Protein AF-A0AAJ6YVM7-F1 (afdb_monomer_lite)

Radius of gyration: 22.2 Å; chains: 1; bounding box: 54×42×68 Å

Secondary structure (DSSP, 8-state):
-HHHHHHHHHHHHHHHHHHHHHHHHHHHHHHHHHHHHHHHHSS--HHHHHHHHHHHHHHHHHHHHHHH----TT-TTTTT--S----TTTHHHHHHHHHHHHHHHHHHHHHHHHHHHHHHHHH-TT---HHHHHHHTSHHHHHHHHHHH---HHHHHHHHHHHHHHHHHHHHHHHHHHHHHHHH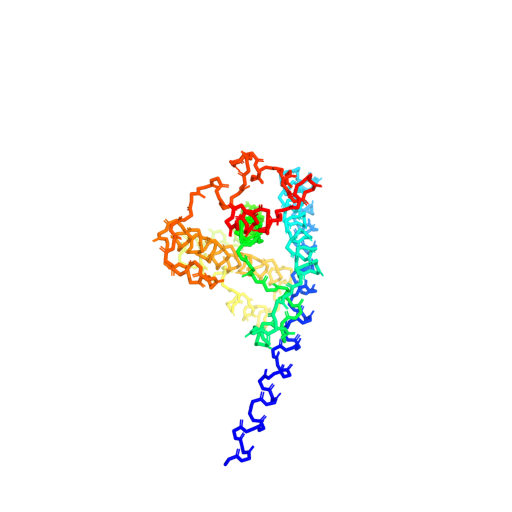TT--B-SSSBTPPPPHHHHH-TTTTHHHHS-HHHHH----GGGGTTS--

Organism: NCBI:txid326594

pLDDT: mean 71.07, std 15.28, range [31.7, 92.5]

Sequence (233 aa):
MLEKRLLKRRMKKIHYIAYVICPTLTVLFSLIIGFVTMYLENTIPPLFVFLSVQFYLNWYLVYNINKKAIIPFTMATCRESEGGCILRQNMGNFILVCFYASFACFYSIFIVGPYLYDYYIQLDTTKLNIYYFALNFFFPITLTKYLVIGDESINVFLVTLFNVSVSIACFTLLYGLWKLYTCLSGRQRYHPDDGKRQDVYEIFGSYGLFNVIFPFNGFLHSRNIDENAHIFT

Structure (mmCIF, N/CA/C/O backbone):
data_AF-A0AAJ6YVM7-F1
#
_entry.id   AF-A0AAJ6YVM7-F1
#
loop_
_atom_site.group_PDB
_atom_site.id
_atom_site.type_symbol
_atom_site.label_atom_id
_atom_site.label_alt_id
_atom_site.label_comp_id
_atom_site.label_asym_id
_atom_site.label_entity_id
_atom_site.label_seq_id
_atom_site.pdbx_PDB_ins_code
_atom_site.Cartn_x
_atom_site.Cartn_y
_atom_site.Cartn_z
_atom_site.occupancy
_atom_site.B_iso_or_equiv
_atom_site.auth_seq_id
_atom_site.auth_comp_id
_atom_site.auth_asym_id
_atom_site.auth_atom_id
_atom_site.pdbx_PDB_model_num
ATOM 1 N N . MET A 1 1 ? 31.686 -25.248 7.694 1.00 61.28 1 MET A N 1
ATOM 2 C CA . MET A 1 1 ? 31.307 -25.086 6.261 1.00 61.28 1 MET A CA 1
ATOM 3 C C . MET A 1 1 ? 29.907 -25.643 5.941 1.00 61.28 1 MET A C 1
ATOM 5 O O . MET A 1 1 ? 29.183 -25.010 5.178 1.00 61.28 1 MET A O 1
ATOM 9 N N . LEU A 1 2 ? 29.496 -26.774 6.536 1.00 67.81 2 LEU A N 1
ATOM 10 C CA . LEU A 1 2 ? 28.166 -27.391 6.367 1.00 67.81 2 LEU A CA 1
ATOM 11 C C . LEU A 1 2 ? 27.006 -26.512 6.888 1.00 67.81 2 LEU A C 1
ATOM 13 O O . LEU A 1 2 ? 25.992 -26.342 6.216 1.00 67.81 2 LEU A O 1
ATOM 17 N N . GLU A 1 3 ? 27.200 -25.872 8.041 1.00 68.44 3 GLU A N 1
ATOM 18 C CA . GLU A 1 3 ? 26.210 -25.011 8.702 1.00 68.44 3 GLU A CA 1
ATOM 19 C C . GLU A 1 3 ? 25.838 -23.771 7.866 1.00 68.44 3 GLU A C 1
ATOM 21 O O . GLU A 1 3 ? 24.662 -23.470 7.673 1.00 68.44 3 GLU A O 1
ATOM 26 N N . LYS A 1 4 ? 26.830 -23.132 7.222 1.00 67.38 4 LYS A N 1
ATOM 27 C CA . LYS A 1 4 ? 26.607 -22.028 6.267 1.00 67.38 4 LYS A CA 1
ATOM 28 C C . LYS A 1 4 ? 25.772 -22.462 5.051 1.00 67.38 4 LYS A C 1
ATOM 30 O O . LYS A 1 4 ? 24.982 -21.673 4.538 1.00 67.38 4 LYS A O 1
ATOM 35 N N . ARG A 1 5 ? 25.907 -23.714 4.586 1.00 68.06 5 ARG A N 1
ATOM 36 C CA . ARG A 1 5 ? 25.103 -24.253 3.467 1.00 68.06 5 ARG A CA 1
ATOM 37 C C . ARG A 1 5 ? 23.665 -24.565 3.896 1.00 68.06 5 ARG A C 1
ATOM 39 O O . ARG A 1 5 ? 22.742 -24.328 3.117 1.00 68.06 5 ARG A O 1
ATOM 46 N N . LEU A 1 6 ? 23.466 -25.043 5.126 1.00 68.25 6 LEU A N 1
ATOM 47 C CA . LEU A 1 6 ? 22.142 -25.286 5.712 1.00 68.25 6 LEU A CA 1
ATOM 48 C C . LEU A 1 6 ? 21.377 -23.983 5.974 1.00 68.25 6 LEU A C 1
ATOM 50 O O . LEU A 1 6 ? 20.217 -23.881 5.577 1.00 68.25 6 LEU A O 1
ATOM 54 N N . LEU A 1 7 ? 22.037 -22.965 6.536 1.00 66.00 7 LEU A N 1
ATOM 55 C CA . LEU A 1 7 ? 21.489 -21.611 6.684 1.00 66.00 7 LEU A CA 1
ATOM 56 C C . LEU A 1 7 ? 21.098 -21.014 5.330 1.00 66.00 7 LEU A C 1
ATOM 58 O O . LEU A 1 7 ? 19.981 -20.528 5.176 1.00 66.00 7 LEU A O 1
ATOM 62 N N . LYS A 1 8 ? 21.959 -21.143 4.311 1.00 66.25 8 LYS A N 1
ATOM 63 C CA . LYS A 1 8 ? 21.658 -20.680 2.948 1.00 66.25 8 LYS A CA 1
ATOM 64 C C . LYS A 1 8 ? 20.437 -21.390 2.348 1.00 66.25 8 LYS A C 1
ATOM 66 O O . LYS A 1 8 ? 19.603 -20.735 1.733 1.00 66.25 8 LYS A O 1
ATOM 71 N N . ARG A 1 9 ? 20.282 -22.706 2.549 1.00 67.12 9 ARG A N 1
ATOM 72 C CA . ARG A 1 9 ? 19.089 -23.456 2.102 1.00 67.12 9 ARG A CA 1
ATOM 73 C C . ARG A 1 9 ? 17.819 -23.071 2.867 1.00 67.12 9 ARG A C 1
ATOM 75 O O . ARG A 1 9 ? 16.771 -22.946 2.240 1.00 67.12 9 ARG A O 1
ATOM 82 N N . ARG A 1 10 ? 17.892 -22.868 4.189 1.00 67.00 10 ARG A N 1
ATOM 83 C CA . ARG A 1 10 ? 16.747 -22.400 4.992 1.00 67.00 10 ARG A CA 1
ATOM 84 C C . ARG A 1 10 ? 16.316 -20.995 4.582 1.00 67.00 10 ARG A C 1
ATOM 86 O O . ARG A 1 10 ? 15.136 -20.789 4.343 1.00 67.00 10 ARG A O 1
ATOM 93 N N . MET A 1 11 ? 17.265 -20.077 4.401 1.00 65.12 11 MET A N 1
ATOM 94 C CA . MET A 1 11 ? 17.002 -18.723 3.903 1.00 65.12 11 MET A CA 1
ATOM 95 C C . MET A 1 11 ? 16.286 -18.755 2.552 1.00 65.12 11 MET A C 1
ATOM 97 O O . MET A 1 11 ? 15.274 -18.083 2.403 1.00 65.12 11 MET A O 1
ATOM 101 N N . LYS A 1 12 ? 16.735 -19.589 1.603 1.00 65.69 12 LYS A N 1
ATOM 102 C CA . LYS A 1 12 ? 16.059 -19.755 0.305 1.00 65.69 12 LYS A CA 1
ATOM 103 C C . LYS A 1 12 ? 14.623 -20.265 0.438 1.00 65.69 12 LYS A C 1
ATOM 105 O O . LYS A 1 12 ? 13.734 -19.725 -0.207 1.00 65.69 12 LYS A O 1
ATOM 110 N N . LYS A 1 13 ? 14.375 -21.256 1.305 1.00 70.94 13 LYS A N 1
ATOM 111 C CA . LYS A 1 13 ? 13.010 -21.739 1.578 1.00 70.94 13 LYS A CA 1
ATOM 112 C C . LYS A 1 13 ? 12.126 -20.658 2.203 1.00 70.94 13 LYS A C 1
ATOM 114 O O . LYS A 1 13 ? 10.985 -20.521 1.791 1.00 70.94 13 LYS A O 1
ATOM 119 N N . ILE A 1 14 ? 12.647 -19.885 3.157 1.00 69.25 14 ILE A N 1
ATOM 120 C CA . ILE A 1 14 ? 11.900 -18.789 3.794 1.00 69.25 14 ILE A CA 1
ATOM 121 C C . ILE A 1 14 ? 11.565 -17.703 2.767 1.00 69.25 14 ILE A C 1
ATOM 123 O O . ILE A 1 14 ? 10.423 -17.263 2.715 1.00 69.25 14 ILE A O 1
ATOM 127 N N . HIS A 1 15 ? 12.522 -17.318 1.916 1.00 61.66 15 HIS A N 1
ATOM 128 C CA . HIS A 1 15 ? 12.282 -16.343 0.848 1.00 61.66 15 HIS A CA 1
ATOM 129 C C . HIS A 1 15 ? 11.228 -16.843 -0.139 1.00 61.66 15 HIS A C 1
ATOM 131 O O . HIS A 1 15 ? 10.331 -16.089 -0.488 1.00 61.66 15 HIS A O 1
ATOM 137 N N . TYR A 1 16 ? 11.292 -18.117 -0.532 1.00 62.72 16 TYR A N 1
ATOM 138 C CA . TYR A 1 16 ? 10.302 -18.729 -1.416 1.00 62.72 16 TYR A CA 1
ATOM 139 C C . TYR A 1 16 ? 8.896 -18.748 -0.795 1.00 62.72 16 TYR A C 1
ATOM 141 O O . TYR A 1 16 ? 7.921 -18.386 -1.444 1.00 62.72 16 TYR A O 1
ATOM 149 N N . ILE A 1 17 ? 8.783 -19.114 0.484 1.00 68.38 17 ILE A N 1
ATOM 150 C CA . ILE A 1 17 ? 7.502 -19.129 1.203 1.00 68.38 17 ILE A CA 1
ATOM 151 C C . ILE A 1 17 ? 6.942 -17.708 1.346 1.00 68.38 17 ILE A C 1
ATOM 153 O O . ILE A 1 17 ? 5.780 -17.473 1.022 1.00 68.38 17 ILE A O 1
ATOM 157 N N . ALA A 1 18 ? 7.766 -16.752 1.784 1.00 63.56 18 ALA A N 1
ATOM 158 C CA . ALA A 1 18 ? 7.374 -15.348 1.882 1.00 63.56 18 ALA A CA 1
ATOM 159 C C . ALA A 1 18 ? 6.930 -14.801 0.520 1.00 63.56 18 ALA A C 1
ATOM 161 O O . ALA A 1 18 ? 5.946 -14.072 0.439 1.00 63.56 18 ALA A O 1
ATOM 162 N N . TYR A 1 19 ? 7.609 -15.208 -0.550 1.00 62.88 19 TYR A N 1
ATOM 163 C CA . TYR A 1 19 ? 7.268 -14.841 -1.914 1.00 62.88 19 TYR A CA 1
ATOM 164 C C . TYR A 1 19 ? 5.884 -15.355 -2.351 1.00 62.88 19 TYR A C 1
ATOM 166 O O . TYR A 1 19 ? 5.133 -14.592 -2.941 1.00 62.88 19 TYR A O 1
ATOM 174 N N . VAL A 1 20 ? 5.510 -16.602 -2.059 1.00 63.69 20 VAL A N 1
ATOM 175 C CA . VAL A 1 20 ? 4.194 -17.142 -2.461 1.00 63.69 20 VAL A CA 1
ATOM 176 C C . VAL A 1 20 ? 3.061 -16.552 -1.616 1.00 63.69 20 VAL A C 1
ATOM 178 O O . VAL A 1 20 ? 1.964 -16.264 -2.102 1.00 63.69 20 VAL A O 1
ATOM 181 N N . ILE A 1 21 ? 3.326 -16.360 -0.326 1.00 70.44 21 ILE A N 1
ATOM 182 C CA . ILE A 1 21 ? 2.311 -15.936 0.637 1.00 70.44 21 ILE A CA 1
ATOM 183 C C . ILE A 1 21 ? 2.041 -14.432 0.534 1.00 70.4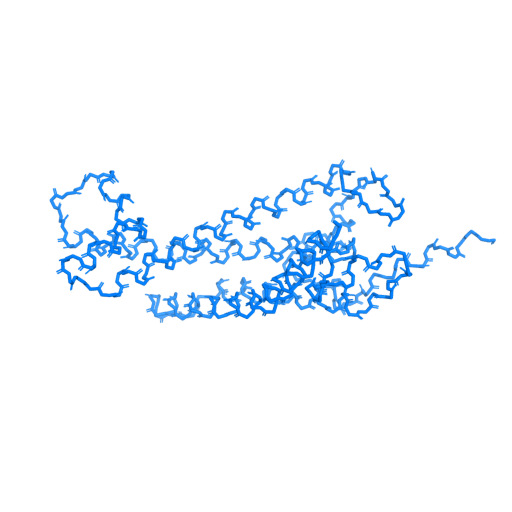4 21 ILE A C 1
ATOM 185 O O . ILE A 1 21 ? 0.887 -14.021 0.613 1.00 70.44 21 ILE A O 1
ATOM 189 N N . CYS A 1 22 ? 3.068 -13.604 0.326 1.00 64.81 22 CYS A N 1
ATOM 190 C CA . CYS A 1 22 ? 2.937 -12.146 0.362 1.00 64.81 22 CYS A CA 1
ATOM 191 C C . CYS A 1 22 ? 1.942 -11.579 -0.679 1.00 64.81 22 CYS A C 1
ATOM 193 O O . CYS A 1 22 ? 1.062 -10.816 -0.278 1.00 64.81 22 CYS A O 1
ATOM 195 N N . PRO A 1 23 ? 1.964 -11.970 -1.970 1.00 64.12 23 PRO A N 1
ATOM 196 C CA . PRO A 1 23 ? 0.981 -11.518 -2.955 1.00 64.12 23 PRO A CA 1
ATOM 197 C C . PRO A 1 23 ? -0.442 -11.938 -2.581 1.00 64.12 23 PRO A C 1
ATOM 199 O O . PRO A 1 23 ? -1.366 -11.135 -2.661 1.00 64.12 23 PRO A O 1
ATOM 202 N N . THR A 1 24 ? -0.607 -13.175 -2.107 1.00 69.12 24 THR A N 1
ATOM 203 C CA . THR A 1 24 ? -1.906 -13.716 -1.686 1.00 69.12 24 THR A CA 1
ATOM 204 C C . THR A 1 24 ? -2.467 -12.943 -0.491 1.00 69.12 24 THR A C 1
ATOM 206 O O . THR A 1 24 ? -3.622 -12.524 -0.511 1.00 69.12 24 THR A O 1
ATOM 209 N N . LEU A 1 25 ? -1.634 -12.683 0.524 1.00 74.19 25 LEU A N 1
ATOM 210 C CA . LEU A 1 25 ? -2.000 -11.848 1.669 1.00 74.19 25 LEU A CA 1
ATOM 211 C C . LEU A 1 25 ? -2.326 -10.414 1.251 1.00 74.19 25 LEU A C 1
ATOM 213 O O . LEU A 1 25 ? -3.273 -9.838 1.770 1.00 74.19 25 LEU A O 1
ATOM 217 N N . THR A 1 26 ? -1.578 -9.848 0.302 1.00 71.81 26 THR A N 1
ATOM 218 C CA . THR A 1 26 ? -1.809 -8.485 -0.199 1.00 71.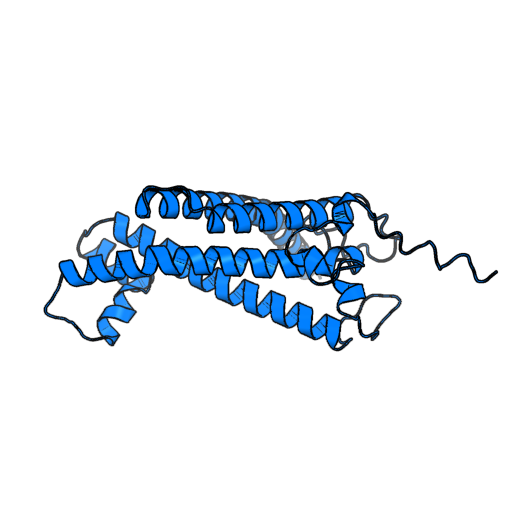81 26 THR A CA 1
ATOM 219 C C . THR A 1 26 ? -3.173 -8.375 -0.881 1.00 71.81 26 THR A C 1
ATOM 221 O O . THR A 1 26 ? -3.923 -7.442 -0.603 1.00 71.81 26 THR A O 1
ATOM 224 N N . VAL A 1 27 ? -3.534 -9.353 -1.722 1.00 72.25 27 VAL A N 1
ATOM 225 C CA . VAL A 1 27 ? -4.856 -9.407 -2.364 1.00 72.25 27 VAL A CA 1
ATOM 226 C C . VAL A 1 27 ? -5.954 -9.554 -1.315 1.00 72.25 27 VAL A C 1
ATOM 228 O O . VAL A 1 27 ? -6.908 -8.780 -1.316 1.00 72.25 27 VAL A O 1
ATOM 231 N N . LEU A 1 28 ? -5.806 -10.492 -0.382 1.00 81.12 28 LEU A N 1
ATOM 232 C CA . LEU A 1 28 ? -6.794 -10.718 0.670 1.00 81.12 28 LEU A CA 1
ATOM 233 C C . LEU A 1 28 ? -6.989 -9.473 1.547 1.00 81.12 28 LEU A C 1
ATOM 235 O O . LEU A 1 28 ? -8.120 -9.078 1.813 1.00 81.12 28 LEU A O 1
ATOM 239 N N . PHE A 1 29 ? -5.902 -8.801 1.922 1.00 81.19 29 PHE A N 1
ATOM 240 C CA . PHE A 1 29 ? -5.952 -7.548 2.667 1.00 81.19 29 PHE A CA 1
ATOM 241 C C . PHE A 1 29 ? -6.635 -6.428 1.871 1.00 81.19 29 PHE A C 1
ATOM 243 O O . PHE A 1 29 ? -7.483 -5.724 2.414 1.00 81.19 29 PHE A O 1
ATOM 250 N N . SER A 1 30 ? -6.339 -6.301 0.573 1.00 77.56 30 SER A N 1
ATOM 251 C CA . SER A 1 30 ? -6.993 -5.308 -0.290 1.00 77.56 30 SER A CA 1
ATOM 252 C C . SER A 1 30 ? -8.502 -5.543 -0.427 1.00 77.56 30 SER A C 1
ATOM 254 O O . SER A 1 30 ? -9.273 -4.586 -0.391 1.00 77.56 30 SER A O 1
ATOM 256 N N . LEU A 1 31 ? -8.938 -6.807 -0.498 1.00 83.06 31 LEU A N 1
ATOM 257 C CA . LEU A 1 31 ? -10.356 -7.167 -0.510 1.00 83.06 31 LEU A CA 1
ATOM 258 C C . LEU A 1 31 ? -11.023 -6.810 0.817 1.00 83.06 31 LEU A C 1
ATOM 260 O O . LEU A 1 31 ? -12.091 -6.210 0.811 1.00 83.06 31 LEU A O 1
ATOM 264 N N . ILE A 1 32 ? -10.381 -7.129 1.944 1.00 86.38 32 ILE A N 1
ATOM 265 C CA . ILE A 1 32 ? -10.888 -6.781 3.275 1.00 86.38 32 ILE A CA 1
ATOM 266 C C . ILE A 1 32 ? -11.060 -5.264 3.410 1.00 86.38 32 ILE A C 1
ATOM 268 O O . ILE A 1 32 ? -12.128 -4.817 3.817 1.00 86.38 32 ILE A O 1
ATOM 272 N N . ILE A 1 33 ? -10.054 -4.469 3.028 1.00 84.00 33 ILE A N 1
ATOM 273 C CA . ILE A 1 33 ? -10.164 -3.003 3.025 1.00 84.00 33 ILE A CA 1
ATOM 274 C C . ILE A 1 33 ? -11.325 -2.546 2.142 1.00 84.00 33 ILE A C 1
ATOM 276 O O . ILE A 1 33 ? -12.107 -1.691 2.554 1.00 84.00 33 ILE A O 1
ATOM 280 N N . GLY A 1 34 ? -11.458 -3.116 0.943 1.00 81.19 34 GLY A N 1
ATOM 281 C CA . GLY A 1 34 ? -12.545 -2.774 0.031 1.00 81.19 34 GLY A CA 1
ATOM 282 C C . GLY A 1 34 ? -13.919 -3.048 0.639 1.00 81.19 34 GLY A C 1
ATOM 283 O O . GLY A 1 34 ? -14.776 -2.174 0.629 1.00 81.19 34 GLY A O 1
ATOM 284 N N . PHE A 1 35 ? -14.118 -4.219 1.245 1.00 85.88 35 PHE A N 1
ATOM 285 C CA . PHE A 1 35 ? -15.384 -4.553 1.897 1.00 85.88 35 PHE A CA 1
ATOM 286 C C . PHE A 1 35 ? -15.672 -3.673 3.112 1.00 85.88 35 PHE A C 1
ATOM 288 O O . PHE A 1 35 ? -16.804 -3.232 3.283 1.00 85.88 35 PHE A O 1
ATOM 295 N N . VAL A 1 36 ? -14.664 -3.386 3.940 1.00 85.56 36 VAL A N 1
ATOM 296 C CA . VAL A 1 36 ? -14.832 -2.538 5.129 1.00 85.56 36 VAL A CA 1
ATOM 297 C C . VAL A 1 36 ? -15.157 -1.102 4.735 1.00 85.56 36 VAL A C 1
ATOM 299 O O . VAL A 1 36 ? -16.074 -0.515 5.296 1.00 85.56 36 VAL A O 1
ATOM 302 N N . THR A 1 37 ? -14.462 -0.541 3.747 1.00 82.38 37 THR A N 1
ATOM 303 C CA . THR A 1 37 ? -14.751 0.820 3.267 1.00 82.38 37 THR A CA 1
ATOM 304 C C . THR A 1 37 ? -16.143 0.910 2.639 1.00 82.38 37 THR A C 1
ATOM 306 O O . THR A 1 37 ? -16.888 1.823 2.980 1.00 82.38 37 THR A O 1
ATOM 309 N N . MET A 1 38 ? -16.553 -0.077 1.830 1.00 84.75 38 MET A N 1
ATOM 310 C CA . MET A 1 38 ? -17.922 -0.154 1.294 1.00 84.75 38 MET A CA 1
ATOM 311 C C . MET A 1 38 ? -18.985 -0.284 2.389 1.00 84.75 38 MET A C 1
ATOM 313 O O . MET A 1 38 ? -20.040 0.340 2.295 1.00 84.75 38 MET A O 1
ATOM 317 N N . TYR A 1 39 ? -18.718 -1.087 3.421 1.00 85.75 39 TYR A N 1
ATOM 318 C CA . TYR A 1 39 ? -19.625 -1.260 4.554 1.00 85.75 39 TYR A CA 1
ATOM 319 C C . TYR A 1 39 ? -19.800 0.043 5.344 1.00 85.75 39 TYR A C 1
ATOM 321 O O . TYR A 1 39 ? -20.917 0.386 5.717 1.00 85.75 39 TYR A O 1
ATOM 329 N N . LEU A 1 40 ? -18.714 0.788 5.568 1.00 84.31 40 LEU A N 1
ATOM 330 C CA . LEU A 1 40 ? -18.753 2.049 6.312 1.00 84.31 40 LEU A CA 1
ATOM 331 C C . LEU A 1 40 ? -19.411 3.187 5.517 1.00 84.31 40 LEU A C 1
ATOM 333 O O . LEU A 1 40 ? -20.200 3.941 6.078 1.00 84.31 40 LEU A O 1
ATOM 337 N N . GLU A 1 41 ? -19.122 3.312 4.219 1.00 82.12 41 GLU A N 1
ATOM 338 C CA . GLU A 1 41 ? -19.674 4.390 3.380 1.00 82.12 41 GLU A CA 1
ATOM 339 C C . GLU A 1 41 ? -21.044 4.058 2.760 1.00 82.12 41 GLU A C 1
ATOM 341 O O . GLU A 1 41 ? -21.621 4.904 2.075 1.00 82.12 41 GLU A O 1
ATOM 346 N N . ASN A 1 42 ? -21.570 2.838 2.951 1.00 83.25 42 ASN A N 1
ATOM 347 C CA . ASN A 1 42 ? -22.795 2.315 2.315 1.00 83.25 42 ASN A CA 1
ATOM 348 C C . ASN A 1 42 ? -22.843 2.481 0.781 1.00 83.25 42 ASN A C 1
ATOM 350 O O . ASN A 1 42 ? -23.906 2.428 0.160 1.00 83.25 42 ASN A O 1
ATOM 354 N N . THR A 1 43 ? -21.694 2.704 0.150 1.00 82.88 43 THR A N 1
ATOM 355 C CA . THR A 1 43 ? -21.554 2.993 -1.276 1.00 82.88 43 THR A CA 1
ATOM 356 C C . THR A 1 43 ? -20.264 2.370 -1.793 1.00 82.88 43 THR A C 1
ATOM 358 O O . THR A 1 43 ? -19.394 1.978 -1.020 1.00 82.88 43 THR A O 1
ATOM 361 N N . ILE A 1 44 ? -20.145 2.229 -3.115 1.00 78.19 44 ILE A N 1
ATOM 362 C CA . ILE A 1 44 ? -18.900 1.788 -3.749 1.00 78.19 44 ILE A CA 1
ATOM 363 C C . ILE A 1 44 ? -18.076 3.041 -4.049 1.00 78.19 44 ILE A C 1
ATOM 365 O O . ILE A 1 44 ? -18.418 3.741 -5.005 1.00 78.19 44 ILE A O 1
ATOM 369 N N . PRO A 1 45 ? -17.007 3.340 -3.289 1.00 79.62 45 PRO A N 1
ATOM 370 C CA . PRO A 1 45 ? -16.217 4.540 -3.511 1.00 79.62 45 PRO A CA 1
ATOM 371 C C . PRO A 1 45 ? -15.504 4.495 -4.869 1.00 79.62 45 PRO A C 1
ATOM 373 O O . PRO A 1 45 ? -14.559 3.714 -5.043 1.00 79.62 45 PRO A O 1
ATOM 376 N N . PRO A 1 46 ? -15.895 5.336 -5.851 1.00 83.00 46 PRO A N 1
ATOM 377 C CA . PRO A 1 46 ? -15.351 5.258 -7.208 1.00 83.00 46 PRO A CA 1
ATOM 378 C C . PRO A 1 46 ? -13.843 5.509 -7.242 1.00 83.00 46 PRO A C 1
ATOM 380 O O . PRO A 1 46 ? -13.123 4.897 -8.030 1.00 83.00 46 PRO A O 1
ATOM 383 N N . LEU A 1 47 ? -13.353 6.371 -6.344 1.00 83.69 47 LEU A N 1
ATOM 384 C CA . LEU A 1 47 ? -11.931 6.657 -6.190 1.00 83.69 47 LEU A CA 1
ATOM 385 C C . LEU A 1 47 ? -11.155 5.420 -5.721 1.00 83.69 47 LEU A C 1
ATOM 387 O O . LEU A 1 47 ? -10.113 5.104 -6.288 1.00 83.69 47 LEU A O 1
ATOM 391 N N . PHE A 1 48 ? -11.66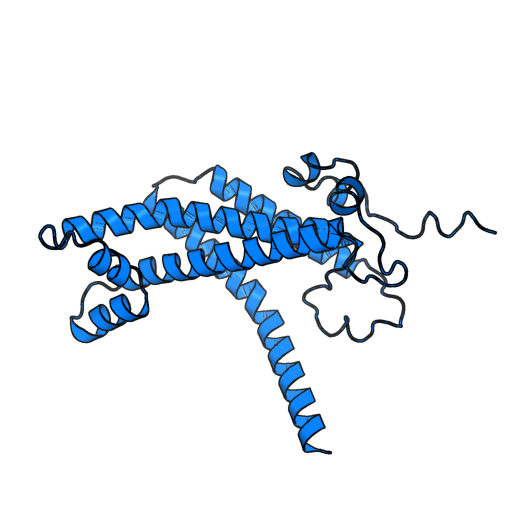8 4.684 -4.733 1.00 82.25 48 PHE A N 1
ATOM 392 C CA . PHE A 1 48 ? -11.023 3.464 -4.248 1.00 82.25 48 PHE A CA 1
ATOM 393 C C . PHE A 1 48 ? -10.997 2.371 -5.321 1.00 82.25 48 PHE A C 1
ATOM 395 O O . PHE A 1 48 ? -9.974 1.708 -5.507 1.00 82.25 48 PHE A O 1
ATOM 402 N N . VAL A 1 49 ? -12.095 2.214 -6.070 1.00 83.38 49 VAL A N 1
ATOM 403 C CA . VAL A 1 49 ? -12.156 1.287 -7.209 1.00 83.38 49 VAL A CA 1
ATOM 404 C C . VAL A 1 49 ? -11.128 1.679 -8.265 1.00 83.38 49 VAL A C 1
ATOM 406 O O . VAL A 1 49 ? -10.362 0.828 -8.711 1.00 83.38 49 VAL A O 1
ATOM 409 N N . PHE A 1 50 ? -11.049 2.964 -8.618 1.00 86.56 50 PHE A N 1
ATOM 410 C CA . PHE A 1 50 ? -10.054 3.466 -9.559 1.00 86.56 50 PHE A CA 1
ATOM 411 C C . PHE A 1 50 ? -8.625 3.153 -9.093 1.00 86.56 50 PHE A C 1
ATOM 413 O O . PHE A 1 50 ? -7.855 2.559 -9.845 1.00 86.56 50 PHE A O 1
ATOM 420 N N . LEU A 1 51 ? -8.279 3.472 -7.841 1.00 85.75 51 LEU A N 1
ATOM 421 C CA . LEU A 1 51 ? -6.957 3.187 -7.270 1.00 85.75 51 LEU A CA 1
ATOM 422 C C . LEU A 1 51 ? -6.638 1.682 -7.275 1.00 85.75 51 LEU A C 1
ATOM 424 O O . LEU A 1 51 ? -5.520 1.289 -7.610 1.00 85.75 51 LEU A O 1
ATOM 428 N N . SER A 1 52 ? -7.625 0.838 -6.966 1.00 83.44 52 SER A N 1
ATOM 429 C CA . SER A 1 52 ? -7.484 -0.624 -6.951 1.00 83.44 52 SER A CA 1
ATOM 430 C C . SER A 1 52 ? -7.259 -1.199 -8.351 1.00 83.44 52 SER A C 1
ATOM 432 O O . SER A 1 52 ? -6.389 -2.051 -8.545 1.00 83.44 52 SER A O 1
ATOM 434 N N . VAL A 1 53 ? -7.993 -0.701 -9.351 1.00 83.88 53 VAL A N 1
ATOM 435 C CA . VAL A 1 53 ? -7.803 -1.077 -10.758 1.00 83.88 53 VAL A CA 1
ATOM 436 C C . VAL A 1 53 ? -6.405 -0.678 -11.229 1.00 83.88 53 VAL A C 1
ATOM 438 O O . VAL A 1 53 ? -5.710 -1.499 -11.827 1.00 83.88 53 VAL A O 1
ATOM 441 N N . GLN A 1 54 ? -5.950 0.538 -10.913 1.00 85.31 54 GLN A N 1
ATOM 442 C CA . GLN A 1 54 ? -4.608 0.992 -11.288 1.00 85.31 54 GLN A CA 1
ATOM 443 C C . GLN A 1 54 ? -3.506 0.168 -10.626 1.00 85.31 54 GLN A C 1
ATOM 445 O O . GLN A 1 54 ? -2.543 -0.218 -11.292 1.00 85.31 54 GLN A O 1
ATOM 450 N N . PHE A 1 55 ? -3.654 -0.156 -9.341 1.00 84.44 55 PHE A N 1
ATOM 451 C CA . PHE A 1 55 ? -2.742 -1.060 -8.646 1.00 84.44 55 PHE A CA 1
ATOM 452 C C . PHE A 1 55 ? -2.641 -2.410 -9.371 1.00 84.44 55 PHE A C 1
ATOM 454 O O . PHE A 1 55 ? -1.538 -2.863 -9.687 1.00 84.44 55 PHE A O 1
ATOM 461 N N . TYR A 1 56 ? -3.783 -3.023 -9.699 1.00 81.38 56 TYR A N 1
ATOM 462 C CA . TYR A 1 56 ? -3.823 -4.333 -10.346 1.00 81.38 56 TYR A CA 1
ATOM 463 C C . TYR A 1 56 ? -3.246 -4.314 -11.766 1.00 81.38 56 TYR A C 1
ATOM 465 O O . TYR A 1 56 ? -2.452 -5.186 -12.116 1.00 81.38 56 TYR A O 1
ATOM 473 N N . LEU A 1 57 ? -3.589 -3.309 -12.578 1.00 82.12 57 LEU A N 1
ATOM 474 C CA . LEU A 1 57 ? -3.062 -3.167 -13.938 1.00 82.12 57 LEU A CA 1
ATOM 475 C C . LEU A 1 57 ? -1.539 -3.011 -13.934 1.00 82.12 57 LEU A C 1
ATOM 477 O O . LEU A 1 57 ? -0.844 -3.706 -14.675 1.00 82.12 57 LEU A O 1
ATOM 481 N N . ASN A 1 58 ? -1.003 -2.146 -13.070 1.00 80.12 58 ASN A N 1
ATOM 482 C CA . ASN A 1 58 ? 0.441 -1.949 -12.969 1.00 80.12 58 ASN A CA 1
ATOM 483 C C . ASN A 1 58 ? 1.151 -3.212 -12.454 1.00 80.12 58 ASN A C 1
ATOM 485 O O . ASN A 1 58 ? 2.204 -3.579 -12.979 1.00 80.12 58 ASN A O 1
ATOM 489 N N . TRP A 1 59 ? 0.553 -3.933 -11.500 1.00 80.31 59 TRP A N 1
ATOM 490 C CA . TRP A 1 59 ? 1.073 -5.218 -11.026 1.00 80.31 59 TRP A CA 1
ATOM 491 C C . TRP A 1 59 ? 1.087 -6.288 -12.127 1.00 80.31 59 TRP A C 1
ATOM 493 O O . TRP A 1 59 ? 2.090 -6.977 -12.329 1.00 80.31 59 TRP A O 1
ATOM 503 N N . TYR A 1 60 ? 0.000 -6.389 -12.891 1.00 78.25 60 TYR A N 1
ATOM 504 C CA . TYR A 1 60 ? -0.119 -7.301 -14.024 1.00 78.25 60 TYR A CA 1
ATOM 505 C C . TYR A 1 60 ? 0.940 -7.023 -15.099 1.00 78.25 60 TYR A C 1
ATOM 507 O O . TYR A 1 60 ? 1.554 -7.952 -15.627 1.00 78.25 60 TYR A O 1
ATOM 515 N N . LEU A 1 61 ? 1.219 -5.751 -15.388 1.00 75.56 61 LEU A N 1
ATOM 516 C CA . LEU A 1 61 ? 2.269 -5.363 -16.330 1.00 75.56 61 LEU A CA 1
ATOM 517 C C . LEU A 1 61 ? 3.668 -5.719 -15.827 1.00 75.56 61 LEU A C 1
ATOM 519 O O . LEU A 1 61 ? 4.473 -6.229 -16.606 1.00 75.56 61 LEU A O 1
ATOM 523 N N . VAL A 1 62 ? 3.956 -5.510 -14.538 1.00 74.94 62 VAL A N 1
ATOM 524 C CA . VAL A 1 62 ? 5.213 -5.969 -13.924 1.00 74.94 62 VAL A CA 1
ATOM 525 C C . VAL A 1 62 ? 5.367 -7.477 -14.124 1.00 74.94 62 VAL A C 1
ATOM 527 O O . VAL A 1 62 ? 6.398 -7.923 -14.628 1.00 74.94 62 VAL A O 1
ATOM 530 N N . TYR A 1 63 ? 4.333 -8.257 -13.802 1.00 73.25 63 TYR A N 1
ATOM 531 C CA . TYR A 1 63 ? 4.341 -9.710 -13.965 1.00 73.25 63 TYR A CA 1
ATOM 532 C C . TYR A 1 63 ? 4.557 -10.141 -15.425 1.00 73.25 63 TYR A C 1
ATOM 534 O O . TYR A 1 63 ? 5.420 -10.972 -15.713 1.00 73.25 63 TYR A O 1
ATOM 542 N N . ASN A 1 64 ? 3.830 -9.541 -16.367 1.00 71.75 64 ASN A N 1
ATOM 543 C CA . ASN A 1 64 ? 3.932 -9.888 -17.782 1.00 71.75 64 ASN A CA 1
ATOM 544 C C . ASN A 1 64 ? 5.283 -9.530 -18.402 1.00 71.75 64 ASN A C 1
ATOM 546 O O . ASN A 1 64 ? 5.813 -10.325 -19.178 1.00 71.75 64 ASN A O 1
ATOM 550 N N . ILE A 1 65 ? 5.852 -8.366 -18.070 1.00 71.06 65 ILE A N 1
ATOM 551 C CA . ILE A 1 65 ? 7.193 -7.979 -18.536 1.00 71.06 65 ILE A CA 1
ATOM 552 C C . ILE A 1 65 ? 8.223 -8.979 -18.008 1.00 71.06 65 ILE A C 1
ATOM 554 O O . ILE A 1 65 ? 9.058 -9.462 -18.766 1.00 71.06 65 ILE A O 1
ATOM 558 N N . ASN A 1 66 ? 8.106 -9.370 -16.739 1.00 68.00 66 ASN A N 1
ATOM 559 C CA . ASN A 1 66 ? 8.995 -10.361 -16.137 1.00 68.00 66 ASN A CA 1
ATOM 560 C C . ASN A 1 66 ? 8.895 -11.739 -16.791 1.00 68.00 66 ASN A C 1
ATOM 562 O O . ASN A 1 66 ? 9.910 -12.410 -16.951 1.00 68.00 66 ASN A O 1
ATOM 566 N N . LYS A 1 67 ? 7.694 -12.150 -17.206 1.00 67.38 67 LYS A N 1
ATOM 567 C CA . LYS A 1 67 ? 7.487 -13.408 -17.931 1.00 67.38 67 LYS A CA 1
ATOM 568 C C . LYS A 1 67 ? 8.064 -13.374 -19.353 1.00 67.38 67 LYS A C 1
ATOM 570 O O . LYS A 1 67 ? 8.490 -14.412 -19.851 1.00 67.38 67 LYS A O 1
ATOM 575 N N . LYS A 1 68 ? 8.044 -12.210 -20.014 1.00 64.94 68 LYS A N 1
ATOM 576 C CA . LYS A 1 68 ? 8.508 -12.029 -21.402 1.00 64.94 68 LYS A CA 1
ATOM 577 C C . LYS A 1 68 ? 10.005 -11.736 -21.525 1.00 64.94 68 LYS A C 1
ATOM 579 O O . LYS A 1 68 ? 10.571 -11.989 -22.584 1.00 64.94 68 LYS A O 1
ATOM 584 N N . ALA A 1 69 ? 10.644 -11.205 -20.486 1.00 59.09 69 ALA A N 1
ATOM 585 C CA . ALA A 1 69 ? 12.064 -10.885 -20.517 1.00 59.09 69 ALA A CA 1
ATOM 586 C C . ALA A 1 69 ? 12.918 -12.163 -20.635 1.00 59.09 69 ALA A C 1
ATOM 588 O O . ALA A 1 69 ? 12.999 -12.969 -19.706 1.00 59.09 69 ALA A O 1
ATOM 589 N N . ILE A 1 70 ? 13.591 -12.336 -21.776 1.00 52.34 70 ILE A N 1
ATOM 590 C CA . ILE A 1 70 ? 14.654 -13.332 -21.943 1.00 52.34 70 ILE A CA 1
ATOM 591 C C . ILE A 1 70 ? 15.864 -12.799 -21.174 1.00 52.34 70 ILE A C 1
ATOM 593 O O . ILE A 1 70 ? 16.572 -11.922 -21.652 1.00 52.34 70 ILE A O 1
ATOM 597 N N . ILE A 1 71 ? 16.072 -13.269 -19.945 1.00 52.88 71 ILE A N 1
ATOM 598 C CA . ILE A 1 71 ? 17.218 -12.855 -19.126 1.00 52.88 71 ILE A CA 1
ATOM 599 C C . ILE A 1 71 ? 18.475 -13.537 -19.701 1.00 52.88 71 ILE A C 1
ATOM 601 O O . ILE A 1 71 ? 18.572 -14.766 -19.594 1.00 52.88 71 ILE A O 1
ATOM 605 N N . PRO A 1 72 ? 19.444 -12.808 -20.294 1.00 41.34 72 PRO A N 1
ATOM 606 C CA . PRO A 1 72 ? 20.710 -13.407 -20.691 1.00 41.34 72 PRO A CA 1
ATOM 607 C C . PRO A 1 72 ? 21.433 -13.951 -19.450 1.00 41.34 72 PRO A C 1
ATOM 609 O O . PRO A 1 72 ? 21.348 -13.411 -18.346 1.00 41.34 72 PRO A O 1
ATOM 612 N N . PHE A 1 73 ? 22.109 -15.078 -19.644 1.00 36.31 73 PHE A N 1
ATOM 613 C CA . PHE A 1 73 ? 22.516 -16.089 -18.660 1.00 36.31 73 PHE A CA 1
ATOM 614 C C . PHE A 1 73 ? 23.447 -15.647 -17.501 1.00 36.31 73 PHE A C 1
ATOM 616 O O . PHE A 1 73 ? 23.939 -16.497 -16.762 1.00 36.31 73 PHE A O 1
ATOM 623 N N . THR A 1 74 ? 23.688 -14.354 -17.279 1.00 37.56 74 THR A N 1
ATOM 624 C CA . THR A 1 74 ? 24.602 -13.836 -16.242 1.00 37.56 74 THR A CA 1
ATOM 625 C C . THR A 1 74 ? 23.914 -13.337 -14.965 1.00 37.56 74 THR A C 1
ATOM 627 O O . THR A 1 74 ? 24.592 -13.114 -13.965 1.00 37.56 74 THR A O 1
ATOM 630 N N . MET A 1 75 ? 22.577 -13.255 -14.916 1.00 40.59 75 MET A N 1
ATOM 631 C CA . MET A 1 75 ? 21.815 -12.887 -13.703 1.00 40.59 75 MET A CA 1
ATOM 632 C C . MET A 1 75 ? 21.033 -14.064 -13.088 1.00 40.59 75 MET A C 1
ATOM 634 O O . MET A 1 75 ? 19.872 -13.941 -12.695 1.00 40.59 75 MET A O 1
ATOM 638 N N . ALA A 1 76 ? 21.675 -15.226 -12.946 1.00 37.41 76 ALA A N 1
ATOM 639 C CA . ALA A 1 76 ? 21.088 -16.408 -12.297 1.00 37.41 76 ALA A CA 1
ATOM 640 C C . ALA A 1 76 ? 20.714 -16.203 -10.806 1.00 37.41 76 ALA A C 1
ATOM 642 O O . ALA A 1 76 ? 20.037 -17.044 -10.222 1.00 37.41 76 ALA A O 1
ATOM 643 N N . THR A 1 77 ? 21.102 -15.086 -10.184 1.00 40.50 77 THR A N 1
ATOM 644 C CA . THR A 1 77 ? 20.677 -14.693 -8.827 1.00 40.50 77 THR A CA 1
ATOM 645 C C . THR A 1 77 ? 19.316 -13.999 -8.780 1.00 40.50 77 THR A C 1
ATOM 647 O O . THR A 1 77 ? 18.707 -13.952 -7.716 1.00 40.50 77 THR A O 1
ATOM 650 N N . CYS A 1 78 ? 18.810 -13.502 -9.911 1.00 40.12 78 CYS A N 1
ATOM 651 C CA . CYS A 1 78 ? 17.479 -12.896 -10.005 1.00 40.12 78 CYS A CA 1
ATOM 652 C C . CYS A 1 78 ? 16.378 -13.946 -10.262 1.00 40.12 78 CYS A C 1
ATOM 654 O O . CYS A 1 78 ? 15.236 -13.763 -9.855 1.00 40.12 78 CYS A O 1
ATOM 656 N N . ARG A 1 79 ? 16.737 -15.101 -10.843 1.00 35.34 79 ARG A N 1
ATOM 657 C CA . ARG A 1 79 ? 15.812 -16.192 -11.209 1.00 35.34 79 ARG A CA 1
ATOM 658 C C . ARG A 1 79 ? 15.219 -16.969 -10.020 1.00 35.34 79 ARG A C 1
ATOM 660 O O . ARG A 1 79 ? 14.306 -17.756 -10.223 1.00 35.34 79 ARG A O 1
ATOM 667 N N . GLU A 1 80 ? 15.717 -16.773 -8.796 1.00 38.62 80 GLU A N 1
ATOM 668 C CA . GLU A 1 80 ? 15.172 -17.426 -7.586 1.00 38.62 80 GLU A CA 1
ATOM 669 C C . GLU A 1 80 ? 14.027 -16.634 -6.919 1.00 38.62 80 GLU A C 1
ATOM 671 O O . GLU A 1 80 ? 13.474 -17.088 -5.920 1.00 38.62 80 GLU A O 1
ATOM 676 N N . SER A 1 81 ? 13.644 -15.478 -7.474 1.00 35.03 81 SER A N 1
ATOM 677 C CA . SER A 1 81 ? 12.462 -14.713 -7.069 1.00 35.03 81 SER A CA 1
ATOM 678 C C . SER A 1 81 ? 11.456 -14.718 -8.216 1.00 35.03 81 SER A C 1
ATOM 680 O O . SER A 1 81 ? 11.492 -13.853 -9.086 1.00 35.03 81 SER A O 1
ATOM 682 N N . GLU A 1 82 ? 10.533 -15.678 -8.218 1.00 39.72 82 GLU A N 1
ATOM 683 C CA . GLU A 1 82 ? 9.366 -15.658 -9.117 1.00 39.72 82 GLU A CA 1
ATOM 684 C C . GLU A 1 82 ? 8.424 -14.469 -8.821 1.00 39.72 82 GLU A C 1
ATOM 686 O O . GLU A 1 82 ? 7.492 -14.198 -9.575 1.00 39.72 82 GLU A O 1
ATOM 691 N N . GLY A 1 83 ? 8.716 -13.687 -7.776 1.00 41.25 83 GLY A N 1
ATOM 692 C CA . GLY A 1 83 ? 8.216 -12.330 -7.601 1.00 41.25 83 GLY A CA 1
ATOM 693 C C . GLY A 1 83 ? 9.018 -11.492 -8.552 1.00 41.25 83 GLY A C 1
ATOM 694 O O . GLY A 1 83 ? 10.160 -11.151 -8.242 1.00 41.25 83 GLY A O 1
ATOM 695 N N . GLY A 1 84 ? 8.473 -11.338 -9.757 1.00 49.50 84 GLY A N 1
ATOM 696 C CA . GLY A 1 84 ? 9.277 -11.016 -10.918 1.00 49.50 84 GLY A CA 1
ATOM 697 C C . GLY A 1 84 ? 10.232 -9.847 -10.669 1.00 49.50 84 GLY A C 1
ATOM 698 O O . GLY A 1 84 ? 9.910 -8.871 -9.991 1.00 49.50 84 GLY A O 1
ATOM 699 N N . CYS A 1 85 ? 11.445 -9.990 -11.185 1.00 59.56 85 CYS A N 1
ATOM 700 C CA . CYS A 1 85 ? 12.535 -9.078 -10.893 1.00 59.56 85 CYS A CA 1
ATOM 701 C C . CYS A 1 85 ? 12.164 -7.641 -11.270 1.00 59.56 85 CYS A C 1
ATOM 703 O O . CYS A 1 85 ? 11.555 -7.388 -12.308 1.00 59.56 85 CYS A O 1
ATOM 705 N N . ILE A 1 86 ? 12.551 -6.669 -10.448 1.00 64.81 86 ILE A N 1
ATOM 706 C CA . ILE A 1 86 ? 12.384 -5.264 -10.825 1.00 64.81 86 ILE A CA 1
ATOM 707 C C . ILE A 1 86 ? 13.495 -4.928 -11.827 1.00 64.81 86 ILE A C 1
ATOM 709 O O . ILE A 1 86 ? 14.611 -4.551 -11.467 1.00 64.81 86 ILE A O 1
ATOM 713 N N . LEU A 1 87 ? 13.184 -5.139 -13.099 1.00 68.50 87 LEU A N 1
ATOM 714 C CA . LEU A 1 87 ? 13.998 -4.808 -14.255 1.00 68.50 87 LEU A CA 1
ATOM 715 C C . LEU A 1 87 ? 13.927 -3.301 -14.523 1.00 68.50 87 LEU A C 1
ATOM 717 O O . LEU A 1 87 ? 12.992 -2.605 -14.129 1.00 68.50 87 LEU A O 1
ATOM 721 N N . ARG A 1 88 ? 14.888 -2.777 -15.284 1.00 69.56 88 ARG A N 1
ATOM 722 C CA . ARG A 1 88 ? 14.811 -1.394 -15.780 1.00 69.56 88 ARG A CA 1
ATOM 723 C C . ARG A 1 88 ? 13.517 -1.141 -16.571 1.00 69.56 88 ARG A C 1
ATOM 725 O O . ARG A 1 88 ? 12.940 -0.066 -16.478 1.00 69.56 88 ARG A O 1
ATOM 732 N N . GLN A 1 89 ? 13.041 -2.148 -17.306 1.00 70.38 89 GLN A N 1
ATOM 733 C CA . GLN A 1 89 ? 11.848 -2.064 -18.157 1.00 70.38 89 GLN A CA 1
ATOM 734 C C . GLN A 1 89 ? 10.532 -1.925 -17.380 1.00 70.38 89 GLN A C 1
ATOM 736 O O . GLN A 1 89 ? 9.611 -1.285 -17.878 1.00 70.38 89 GLN A O 1
ATOM 741 N N . ASN A 1 90 ? 10.428 -2.514 -16.183 1.00 75.62 90 ASN A N 1
ATOM 7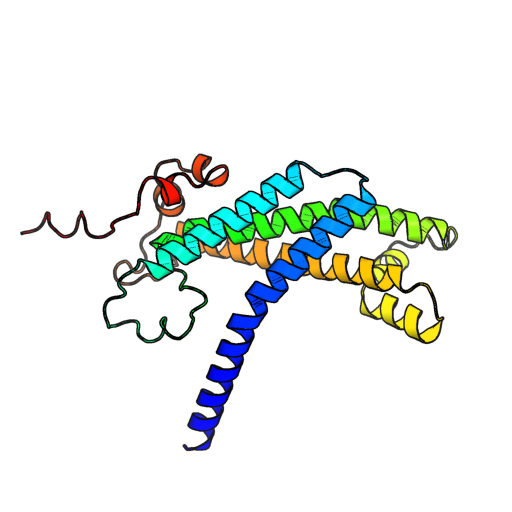42 C CA . ASN A 1 90 ? 9.197 -2.512 -15.383 1.00 75.62 90 ASN A CA 1
ATOM 743 C C . ASN A 1 90 ? 9.268 -1.592 -14.153 1.00 75.62 90 ASN A C 1
ATOM 745 O O . ASN A 1 90 ? 8.291 -1.504 -13.411 1.00 75.62 90 ASN A O 1
ATOM 749 N N . MET A 1 91 ? 10.386 -0.884 -13.952 1.00 78.25 91 MET A N 1
ATOM 750 C CA . MET A 1 91 ? 10.601 -0.027 -12.786 1.00 78.25 91 MET A CA 1
ATOM 751 C C . MET A 1 91 ? 9.538 1.072 -12.647 1.00 78.25 91 MET A C 1
ATOM 753 O O . MET A 1 91 ? 9.035 1.289 -11.548 1.00 78.25 91 MET A O 1
ATOM 757 N N . GLY A 1 92 ? 9.139 1.720 -13.746 1.00 78.62 92 GLY A N 1
ATOM 758 C CA . GLY A 1 92 ? 8.064 2.719 -13.721 1.00 78.62 92 GLY A CA 1
ATOM 759 C C . GLY A 1 92 ? 6.744 2.143 -13.199 1.00 78.62 92 GLY A C 1
ATOM 760 O O . GLY A 1 92 ? 6.163 2.688 -12.265 1.00 78.62 92 GLY A O 1
ATOM 761 N N . ASN A 1 93 ? 6.326 0.985 -13.722 1.00 80.50 93 ASN A N 1
ATOM 762 C CA . ASN A 1 93 ? 5.114 0.292 -13.266 1.00 80.50 93 ASN A CA 1
ATOM 763 C C . ASN A 1 93 ? 5.228 -0.124 -11.793 1.00 80.50 93 ASN A C 1
ATOM 765 O O . ASN A 1 93 ? 4.264 -0.014 -11.045 1.00 80.50 93 ASN A O 1
ATOM 769 N N . PHE A 1 94 ? 6.410 -0.556 -11.349 1.00 82.56 94 PHE A N 1
ATOM 770 C CA . PHE A 1 94 ? 6.648 -0.897 -9.949 1.00 82.56 94 PHE A CA 1
ATOM 771 C C . PHE A 1 94 ? 6.528 0.325 -9.015 1.00 82.56 94 PHE A C 1
ATOM 773 O O . PHE A 1 94 ? 5.887 0.238 -7.970 1.00 82.56 94 PHE A O 1
ATOM 780 N N . ILE A 1 95 ? 7.082 1.481 -9.401 1.00 85.56 95 ILE A N 1
ATOM 781 C CA . ILE A 1 95 ? 6.919 2.737 -8.649 1.00 85.56 95 ILE A CA 1
ATOM 782 C C . ILE A 1 95 ? 5.433 3.121 -8.566 1.00 85.56 95 ILE A C 1
ATOM 784 O O . ILE A 1 95 ? 4.959 3.500 -7.494 1.00 85.56 95 ILE A O 1
ATOM 788 N N . LEU A 1 96 ? 4.683 2.966 -9.663 1.00 86.12 96 LEU A N 1
ATOM 789 C CA . LEU A 1 96 ? 3.238 3.211 -9.681 1.00 86.12 96 LEU A CA 1
ATOM 790 C C . LEU A 1 96 ? 2.479 2.267 -8.750 1.00 86.12 96 LEU A C 1
ATOM 792 O O . LEU A 1 96 ? 1.639 2.738 -7.991 1.00 86.12 96 LEU A O 1
ATOM 796 N N . VAL A 1 97 ? 2.800 0.968 -8.735 1.00 85.38 97 VAL A N 1
ATOM 797 C CA . VAL A 1 97 ? 2.231 0.013 -7.765 1.00 85.38 97 VAL A CA 1
ATOM 798 C C . VAL A 1 97 ? 2.419 0.524 -6.335 1.00 85.38 97 VAL A C 1
ATOM 800 O O . VAL A 1 97 ? 1.463 0.524 -5.561 1.00 85.38 97 VAL A O 1
ATOM 803 N N . CYS A 1 98 ? 3.620 0.996 -5.983 1.00 87.38 98 CYS A N 1
ATOM 804 C CA . CYS A 1 98 ? 3.893 1.535 -4.651 1.00 87.38 98 CYS A CA 1
ATOM 805 C C . CYS A 1 98 ? 3.038 2.770 -4.326 1.00 87.38 98 CYS A C 1
ATOM 807 O O . CYS A 1 98 ? 2.487 2.856 -3.230 1.00 87.38 98 CYS A O 1
ATOM 809 N N . PHE A 1 99 ? 2.894 3.709 -5.262 1.00 89.25 99 PHE A N 1
ATOM 810 C CA . PHE A 1 99 ? 2.077 4.906 -5.045 1.00 89.25 99 PHE A CA 1
ATOM 811 C C . PHE A 1 99 ? 0.582 4.595 -4.970 1.00 89.25 99 PHE A C 1
ATOM 813 O O . PHE A 1 99 ? -0.084 5.074 -4.056 1.00 89.25 99 PHE A O 1
ATOM 820 N N . TYR A 1 100 ? 0.056 3.749 -5.857 1.00 88.12 100 TYR A N 1
ATOM 821 C CA . TYR A 1 100 ? -1.352 3.350 -5.827 1.00 88.12 100 TYR A CA 1
ATOM 822 C C . TYR A 1 100 ? -1.709 2.562 -4.567 1.00 88.12 100 TYR A C 1
ATOM 824 O O . TYR A 1 100 ? -2.753 2.825 -3.973 1.00 88.12 100 TYR A O 1
ATOM 832 N N . ALA A 1 101 ? -0.829 1.667 -4.109 1.00 88.62 101 ALA A N 1
ATOM 833 C CA . ALA A 1 101 ? -1.003 0.976 -2.832 1.00 88.62 101 ALA A CA 1
ATOM 834 C C . ALA A 1 101 ? -1.054 1.965 -1.660 1.00 88.62 101 ALA A C 1
ATOM 836 O O . ALA A 1 101 ? -1.931 1.865 -0.801 1.00 88.62 101 ALA A O 1
ATOM 837 N N . SER A 1 102 ? -0.146 2.946 -1.649 1.00 91.50 102 SER A N 1
ATOM 838 C CA . SER A 1 102 ? -0.110 3.971 -0.610 1.00 91.50 102 SER A CA 1
ATOM 839 C C . SER A 1 102 ? -1.371 4.834 -0.605 1.00 91.50 102 SER A C 1
ATOM 841 O O . SER A 1 102 ? -2.001 4.992 0.438 1.00 91.50 102 SER A O 1
ATOM 843 N N . PHE A 1 103 ? -1.800 5.333 -1.767 1.00 90.25 103 PHE A N 1
ATOM 844 C CA . PHE A 1 103 ? -3.001 6.160 -1.881 1.00 90.25 103 PHE A CA 1
ATOM 845 C C . PHE A 1 103 ? -4.283 5.397 -1.548 1.00 90.25 103 PHE A C 1
ATOM 847 O O . PHE A 1 103 ? -5.155 5.959 -0.890 1.00 90.25 103 PHE A O 1
ATOM 854 N N . ALA A 1 104 ? -4.393 4.119 -1.923 1.00 89.06 104 ALA A N 1
ATOM 855 C CA . ALA A 1 104 ? -5.518 3.279 -1.515 1.00 89.06 104 ALA A CA 1
ATOM 856 C C . ALA A 1 104 ? -5.562 3.091 0.012 1.00 89.06 104 ALA A C 1
ATOM 858 O O . ALA A 1 104 ? -6.630 3.169 0.620 1.00 89.06 104 ALA A O 1
ATOM 859 N N . CYS A 1 105 ? -4.400 2.911 0.650 1.00 90.81 105 CYS A N 1
ATOM 860 C CA . CYS A 1 105 ? -4.311 2.829 2.107 1.00 90.81 105 CYS A CA 1
ATOM 861 C C . CYS A 1 105 ? -4.643 4.171 2.777 1.00 90.81 105 CYS A C 1
ATOM 863 O O . CYS A 1 105 ? -5.387 4.179 3.751 1.00 90.81 105 CYS A O 1
ATOM 865 N N . PHE A 1 106 ? -4.169 5.306 2.246 1.00 91.69 106 PHE A N 1
ATOM 866 C CA . PHE A 1 106 ? -4.563 6.631 2.741 1.00 91.69 106 PHE A CA 1
ATOM 867 C C . PHE A 1 106 ? -6.064 6.858 2.634 1.00 91.69 106 PHE A C 1
ATOM 869 O O . PHE A 1 106 ? -6.667 7.288 3.611 1.00 91.69 106 PHE A O 1
ATOM 876 N N . TYR A 1 107 ? -6.673 6.513 1.497 1.00 89.50 107 TYR A N 1
ATOM 877 C CA . TYR A 1 107 ? -8.124 6.570 1.340 1.00 89.50 107 TYR A CA 1
ATOM 878 C C . TYR A 1 107 ? -8.824 5.792 2.461 1.00 89.50 107 TYR A C 1
ATOM 880 O O . TYR A 1 107 ? -9.644 6.349 3.182 1.00 89.50 107 TYR A O 1
ATOM 888 N N . SER A 1 108 ? -8.424 4.536 2.687 1.00 88.69 108 SER A N 1
ATOM 889 C CA . SER A 1 108 ? -8.992 3.720 3.764 1.00 88.69 108 SER A CA 1
ATOM 890 C C . SER A 1 108 ? -8.795 4.334 5.152 1.00 88.69 108 SER A C 1
ATOM 892 O O . SER A 1 108 ? -9.692 4.233 5.984 1.00 88.69 108 SER A O 1
ATOM 894 N N . ILE A 1 109 ? -7.646 4.956 5.425 1.00 90.69 109 ILE A N 1
ATOM 895 C CA . ILE A 1 109 ? -7.357 5.630 6.700 1.00 90.69 109 ILE A CA 1
ATOM 896 C C . ILE A 1 109 ? -8.304 6.816 6.910 1.00 90.69 109 ILE A C 1
ATOM 898 O O . ILE A 1 109 ? -8.800 6.997 8.019 1.00 90.69 109 ILE A O 1
ATOM 902 N N . PHE A 1 110 ? -8.591 7.591 5.860 1.00 89.62 110 PHE A N 1
ATOM 903 C CA . PHE A 1 110 ? -9.524 8.719 5.925 1.00 89.62 110 PHE A CA 1
ATOM 904 C C . PHE A 1 110 ? -10.984 8.301 6.121 1.00 89.62 110 PHE A C 1
ATOM 906 O O . PHE A 1 110 ? -11.759 9.113 6.608 1.00 89.62 110 PHE A O 1
ATOM 913 N N . ILE A 1 111 ? -11.353 7.058 5.803 1.00 87.94 111 ILE A N 1
ATOM 914 C CA . ILE A 1 111 ? -12.694 6.519 6.083 1.00 87.94 111 ILE A CA 1
ATOM 915 C C . ILE A 1 111 ? -12.759 5.889 7.477 1.00 87.94 111 ILE A C 1
ATOM 917 O O . ILE A 1 111 ? -13.624 6.215 8.287 1.00 87.94 111 ILE A O 1
ATOM 921 N N . VAL A 1 112 ? -11.818 4.996 7.787 1.00 87.81 112 VAL A N 1
ATOM 922 C CA . VAL A 1 112 ? -11.816 4.230 9.044 1.00 87.81 112 VAL A CA 1
ATOM 923 C C . VAL A 1 112 ? -11.446 5.113 10.241 1.00 87.81 112 VAL A C 1
ATOM 925 O O . VAL A 1 112 ? -11.950 4.903 11.341 1.00 87.81 112 VAL A O 1
ATOM 928 N N . GLY A 1 113 ? -10.579 6.110 10.046 1.00 85.38 113 GLY A N 1
ATOM 929 C CA . GLY A 1 113 ? -10.104 7.009 11.099 1.00 85.38 113 GLY A CA 1
ATOM 930 C C . GLY A 1 113 ? -11.222 7.821 11.761 1.00 85.38 113 GLY A C 1
ATOM 931 O O . GLY A 1 113 ? -11.376 7.710 12.977 1.00 85.38 113 GLY A O 1
ATOM 932 N N . PRO A 1 114 ? -12.019 8.597 11.001 1.00 86.38 114 PRO A N 1
ATOM 933 C CA . PRO A 1 114 ? -13.168 9.324 11.540 1.00 86.38 114 PRO A CA 1
ATOM 934 C C . PRO A 1 114 ? -14.208 8.408 12.191 1.00 86.38 114 PRO A C 1
ATOM 936 O O . PRO A 1 114 ? -14.695 8.721 13.269 1.00 86.38 114 PRO A O 1
ATOM 939 N N . TYR A 1 115 ? -14.475 7.233 11.611 1.00 84.69 115 TYR A N 1
ATOM 940 C CA . TYR A 1 115 ? -15.399 6.266 12.211 1.00 84.69 115 TYR A CA 1
ATOM 941 C C . TYR A 1 115 ? -14.929 5.793 13.597 1.00 84.69 115 TYR A C 1
ATOM 943 O O . TYR A 1 115 ? -15.698 5.777 14.556 1.00 84.69 115 TYR A O 1
ATOM 951 N N . LEU A 1 116 ? -13.641 5.450 13.731 1.00 83.56 116 LEU A N 1
ATOM 952 C CA . LEU A 1 116 ? -13.045 5.108 15.026 1.00 83.56 116 LEU A CA 1
ATOM 953 C C . LEU A 1 116 ? -13.044 6.305 15.989 1.00 83.56 116 LEU A C 1
ATOM 955 O O . LEU A 1 116 ? -13.223 6.120 17.191 1.00 83.56 116 LEU A O 1
ATOM 959 N N . TYR A 1 117 ? -12.837 7.521 15.478 1.00 80.69 117 TYR A N 1
ATOM 960 C CA . TYR A 1 117 ? -12.870 8.749 16.273 1.00 80.69 117 TYR A CA 1
ATOM 961 C C . TYR A 1 117 ? -14.248 8.964 16.908 1.00 80.69 117 TYR A C 1
ATOM 963 O O . TYR A 1 117 ? -14.334 9.095 18.130 1.00 80.69 117 TYR A O 1
ATOM 971 N N . ASP A 1 118 ? -15.311 8.914 16.103 1.00 81.50 118 ASP A N 1
ATOM 972 C CA . ASP A 1 118 ? -16.687 9.085 16.573 1.00 81.50 118 ASP A CA 1
ATOM 973 C C . ASP A 1 118 ? -17.078 7.986 17.566 1.00 81.50 118 ASP A C 1
ATOM 975 O O . ASP A 1 118 ? -17.669 8.275 18.609 1.00 81.50 118 ASP A O 1
ATOM 979 N N . TYR A 1 119 ? -16.673 6.739 17.300 1.00 79.00 119 TYR A N 1
ATOM 980 C CA . TYR A 1 119 ? -16.905 5.612 18.203 1.00 79.00 119 TYR A CA 1
ATOM 981 C C . TYR A 1 119 ? -16.299 5.849 19.594 1.00 79.00 119 TYR A C 1
ATOM 983 O O . TYR A 1 119 ? -16.987 5.739 20.608 1.00 79.00 119 TYR A O 1
ATOM 991 N N . TYR A 1 120 ? -15.017 6.223 19.667 1.00 76.06 120 TYR A N 1
ATOM 992 C CA . TYR A 1 120 ? -14.359 6.452 20.956 1.00 76.06 120 TYR A CA 1
ATOM 993 C C . TYR A 1 120 ? -14.897 7.682 21.694 1.00 76.06 120 TYR A C 1
ATOM 995 O O . TYR A 1 120 ? -14.919 7.678 22.925 1.00 76.06 120 TYR A O 1
ATOM 1003 N N . ILE A 1 121 ? -15.351 8.713 20.973 1.00 75.69 121 ILE A N 1
ATOM 1004 C CA . ILE A 1 121 ? -16.010 9.873 21.588 1.00 75.69 121 ILE A CA 1
ATOM 1005 C C . ILE A 1 121 ? -17.345 9.491 22.219 1.00 75.69 121 ILE A C 1
ATOM 1007 O O . ILE A 1 121 ? -17.639 9.951 23.321 1.00 75.69 121 ILE A O 1
ATOM 1011 N N . GLN A 1 122 ? -18.144 8.657 21.551 1.00 75.19 122 GLN A N 1
ATOM 1012 C CA . GLN A 1 122 ? -19.425 8.201 22.093 1.00 75.19 122 GLN A CA 1
ATOM 1013 C C . GLN A 1 122 ? -19.251 7.331 23.343 1.00 75.19 122 GLN A C 1
ATOM 1015 O O . GLN A 1 122 ? -20.106 7.358 24.226 1.00 75.19 122 GLN A O 1
ATOM 1020 N N . LEU A 1 123 ? -18.145 6.588 23.435 1.00 70.25 123 LEU A N 1
ATOM 1021 C CA . LEU A 1 123 ? -17.907 5.637 24.519 1.00 70.25 123 LEU A CA 1
ATOM 1022 C C . LEU A 1 123 ? -17.426 6.292 25.825 1.00 70.25 123 LEU A C 1
ATOM 1024 O O . LEU A 1 123 ? -17.752 5.806 26.905 1.00 70.25 123 LEU A O 1
ATOM 1028 N N . ASP A 1 124 ? -16.650 7.380 25.755 1.00 64.50 124 ASP A N 1
ATOM 1029 C CA . ASP A 1 124 ? -16.159 8.079 26.952 1.00 64.50 124 ASP A CA 1
ATOM 1030 C C . ASP A 1 124 ? -15.925 9.579 26.687 1.00 64.50 124 ASP A C 1
ATOM 1032 O O . ASP A 1 124 ? -14.799 10.043 26.479 1.00 64.50 124 ASP A O 1
ATOM 1036 N N . THR A 1 125 ? -17.005 10.365 26.733 1.00 58.53 125 THR A N 1
ATOM 1037 C CA . THR A 1 125 ? -16.990 11.824 26.498 1.00 58.53 125 THR A CA 1
ATOM 1038 C C . THR A 1 125 ? -16.149 12.607 27.517 1.00 58.53 125 THR A C 1
ATOM 1040 O O . THR A 1 125 ? -15.834 13.777 27.298 1.00 58.53 125 THR A O 1
ATOM 1043 N N . THR A 1 126 ? -15.757 11.979 28.632 1.00 56.41 126 THR A N 1
ATOM 1044 C CA . THR A 1 126 ? -15.082 12.641 29.759 1.00 56.41 126 THR A CA 1
ATOM 1045 C C . THR A 1 126 ? -13.554 12.632 29.666 1.00 56.41 126 THR A C 1
ATOM 1047 O O . THR A 1 126 ? -12.889 13.358 30.407 1.00 56.41 126 THR A O 1
ATOM 1050 N N . LYS A 1 127 ? -12.972 11.869 28.728 1.00 55.50 127 LYS A N 1
ATOM 1051 C CA . LYS A 1 127 ? -11.515 11.716 28.559 1.00 55.50 127 LYS A CA 1
ATOM 1052 C C . LYS A 1 127 ? -11.000 12.250 27.222 1.00 55.50 127 LYS A C 1
ATOM 1054 O O . LYS A 1 127 ? -10.222 11.588 26.536 1.00 55.50 127 LYS A O 1
ATOM 1059 N N . LEU A 1 128 ? -11.362 13.487 26.880 1.00 57.78 128 LEU A N 1
ATOM 1060 C CA . LEU A 1 128 ? -10.797 14.249 25.754 1.00 57.78 128 LEU A CA 1
ATOM 1061 C C . LEU A 1 128 ? -9.344 14.694 26.027 1.00 57.78 128 LEU A C 1
ATOM 1063 O O . LEU A 1 128 ? -8.998 15.870 26.001 1.00 57.78 128 LEU A O 1
ATOM 1067 N N . ASN A 1 129 ? -8.463 13.734 26.300 1.00 68.31 129 ASN A N 1
ATOM 1068 C CA . ASN A 1 129 ? -7.025 13.941 26.279 1.00 68.31 129 ASN A CA 1
ATOM 1069 C C . ASN A 1 129 ? -6.481 13.308 24.993 1.00 68.31 129 ASN A C 1
ATOM 1071 O O . ASN A 1 129 ? -6.539 12.089 24.825 1.00 68.31 129 ASN A O 1
ATOM 1075 N N . ILE A 1 130 ? -5.940 14.143 24.099 1.00 68.94 130 ILE A N 1
ATOM 1076 C CA . ILE A 1 130 ? -5.380 13.750 22.792 1.00 68.94 130 ILE A CA 1
ATOM 1077 C C . ILE A 1 130 ? -4.408 12.569 22.934 1.00 68.94 130 ILE A C 1
ATOM 1079 O O . ILE A 1 130 ? -4.374 11.683 22.084 1.00 68.94 130 ILE A O 1
ATOM 1083 N N . TYR A 1 131 ? -3.660 12.516 24.039 1.00 66.88 131 TYR A N 1
ATOM 1084 C CA . TYR A 1 131 ? -2.725 11.431 24.315 1.00 66.88 131 TYR A CA 1
ATOM 1085 C C . TYR A 1 131 ? -3.427 10.087 24.574 1.00 66.88 131 TYR A C 1
ATOM 1087 O O . TYR A 1 131 ? -3.055 9.072 23.991 1.00 66.88 131 TYR A O 1
ATOM 1095 N N . TYR A 1 132 ? -4.481 10.075 25.395 1.00 66.56 132 TYR A N 1
ATOM 1096 C CA . TYR A 1 132 ? -5.276 8.868 25.658 1.00 66.56 132 TYR A CA 1
ATOM 1097 C C . TYR A 1 132 ? -6.015 8.390 24.410 1.00 66.56 132 TYR A C 1
ATOM 1099 O O . TYR A 1 132 ? -6.118 7.187 24.172 1.00 66.56 132 TYR A O 1
ATOM 1107 N N . PHE A 1 133 ? -6.484 9.334 23.597 1.00 67.62 133 PHE A N 1
ATOM 1108 C CA . PHE A 1 133 ? -7.095 9.042 22.313 1.00 67.62 133 PHE A CA 1
ATOM 1109 C C . PHE A 1 133 ? -6.095 8.379 21.356 1.00 67.62 133 PHE A C 1
ATOM 1111 O O . PHE A 1 133 ? -6.368 7.296 20.848 1.00 67.62 133 PHE A O 1
ATOM 1118 N N . ALA A 1 134 ? -4.899 8.955 21.188 1.00 70.81 134 ALA A N 1
ATOM 1119 C CA . ALA A 1 134 ? -3.851 8.378 20.347 1.00 70.81 134 ALA A CA 1
ATOM 1120 C C . ALA A 1 134 ? -3.463 6.958 20.793 1.00 70.81 134 ALA A C 1
ATOM 1122 O O . ALA A 1 134 ? -3.295 6.079 19.952 1.00 70.81 134 ALA A O 1
ATOM 1123 N N . LEU A 1 135 ? -3.393 6.701 22.105 1.00 70.19 135 LEU A N 1
ATOM 1124 C CA . LEU A 1 135 ? -3.120 5.368 22.652 1.00 70.19 135 LEU A CA 1
ATOM 1125 C C . LEU A 1 135 ? -4.192 4.328 22.276 1.00 70.19 135 LEU A C 1
ATOM 1127 O O . LEU A 1 135 ? -3.851 3.175 22.032 1.00 70.19 135 LEU A O 1
ATOM 1131 N N . ASN A 1 136 ? -5.464 4.714 22.154 1.00 73.69 136 ASN A N 1
ATOM 1132 C CA . ASN A 1 136 ? -6.536 3.798 21.736 1.00 73.69 136 ASN A CA 1
ATOM 1133 C C . ASN A 1 136 ? -6.472 3.406 20.251 1.00 73.69 136 ASN A C 1
ATOM 1135 O O . ASN A 1 136 ? -7.095 2.421 19.855 1.00 73.69 136 ASN A O 1
ATOM 1139 N N . PHE A 1 137 ? -5.707 4.142 19.439 1.00 75.56 137 PHE A N 1
ATOM 1140 C CA . PHE A 1 137 ? -5.436 3.787 18.046 1.00 75.56 137 PHE A CA 1
ATOM 1141 C C . PHE A 1 137 ? -4.276 2.802 17.907 1.00 75.56 137 PHE A C 1
ATOM 1143 O O . PHE A 1 137 ? -4.067 2.283 16.816 1.00 75.56 137 PHE A O 1
ATOM 1150 N N . PHE A 1 138 ? -3.541 2.489 18.979 1.00 79.06 138 PHE A N 1
ATOM 1151 C CA . PHE A 1 138 ? -2.475 1.492 18.939 1.00 79.06 138 PHE A CA 1
ATOM 1152 C C . PHE A 1 138 ? -3.015 0.087 19.206 1.00 79.06 138 PHE A C 1
ATOM 1154 O O . PHE A 1 138 ? -3.482 -0.218 20.303 1.00 79.06 138 PHE A O 1
ATOM 1161 N N . PHE A 1 139 ? -2.835 -0.805 18.227 1.00 79.75 139 PHE A N 1
ATOM 1162 C CA . PHE A 1 139 ? -3.270 -2.202 18.301 1.00 79.75 139 PHE A CA 1
ATOM 1163 C C . PHE A 1 139 ? -2.929 -2.917 19.626 1.00 79.75 139 PHE A C 1
ATOM 1165 O O . PHE A 1 139 ? -3.835 -3.527 20.190 1.00 79.75 139 PHE A O 1
ATOM 1172 N N . PRO A 1 140 ? -1.700 -2.838 20.186 1.00 77.62 140 PRO A N 1
ATOM 1173 C CA . PRO A 1 140 ? -1.384 -3.532 21.438 1.00 77.62 140 PRO A CA 1
ATOM 1174 C C . PRO A 1 140 ? -2.252 -3.093 22.624 1.00 77.62 140 PRO A C 1
ATOM 1176 O O . PRO A 1 140 ? -2.596 -3.904 23.483 1.00 77.62 140 PRO A O 1
ATOM 1179 N N . ILE A 1 141 ? -2.628 -1.816 22.668 1.00 76.81 141 ILE A N 1
ATOM 1180 C CA . ILE A 1 141 ? -3.412 -1.236 23.761 1.00 76.81 141 ILE A CA 1
ATOM 1181 C C . ILE A 1 141 ? -4.870 -1.671 23.624 1.00 76.81 141 ILE A C 1
ATOM 1183 O O . ILE A 1 141 ? -5.460 -2.158 24.588 1.00 76.81 141 ILE A O 1
ATOM 1187 N N . THR A 1 142 ? -5.425 -1.580 22.415 1.00 75.50 142 THR A N 1
ATOM 1188 C CA . THR A 1 142 ? -6.787 -2.037 22.108 1.00 75.50 142 THR A CA 1
ATOM 1189 C C . THR A 1 142 ? -6.939 -3.542 22.324 1.00 75.50 142 THR A C 1
ATOM 1191 O O . THR A 1 142 ? -7.922 -3.982 22.912 1.00 75.50 142 THR A O 1
ATOM 1194 N N . LEU A 1 143 ? -5.938 -4.338 21.935 1.00 79.50 143 LEU A N 1
ATOM 1195 C CA . LEU A 1 143 ? -5.920 -5.782 22.171 1.00 79.50 143 LEU A CA 1
ATOM 1196 C C . LEU A 1 143 ? -5.875 -6.115 23.668 1.00 79.50 143 LEU A C 1
ATOM 1198 O O . LEU A 1 143 ? -6.573 -7.017 24.120 1.00 79.50 143 LEU A O 1
ATOM 1202 N N . THR A 1 144 ? -5.080 -5.381 24.449 1.00 77.75 144 THR A N 1
ATOM 1203 C CA . THR A 1 144 ? -5.008 -5.591 25.903 1.00 77.75 144 THR A CA 1
ATOM 1204 C C . THR A 1 144 ? -6.348 -5.274 26.565 1.00 77.75 144 THR A C 1
ATOM 1206 O O . THR A 1 144 ? -6.813 -6.045 27.400 1.00 77.75 144 THR A O 1
ATOM 1209 N N . LYS A 1 145 ? -7.013 -4.185 26.157 1.00 74.94 145 LYS A N 1
ATOM 1210 C CA . LYS A 1 145 ? -8.363 -3.853 26.633 1.00 74.94 145 LYS A CA 1
ATOM 1211 C C . LYS A 1 145 ? -9.371 -4.945 26.290 1.00 74.94 145 LYS A C 1
ATOM 1213 O O . LYS A 1 145 ? -10.108 -5.365 27.172 1.00 74.94 145 LYS A O 1
ATOM 1218 N N . TYR A 1 146 ? -9.341 -5.456 25.062 1.00 79.38 146 TYR A N 1
ATOM 1219 C CA . TYR A 1 146 ? -10.183 -6.575 24.640 1.00 79.38 146 TYR A CA 1
ATOM 1220 C C . TYR A 1 146 ? -9.987 -7.816 25.523 1.00 79.38 146 TYR A C 1
ATOM 1222 O O . TYR A 1 146 ? -10.950 -8.356 26.057 1.00 79.38 146 TYR A O 1
ATOM 1230 N N . LEU A 1 147 ? -8.737 -8.239 25.735 1.00 80.44 147 LEU A N 1
ATOM 1231 C CA . LEU A 1 147 ? -8.425 -9.452 26.498 1.00 80.44 147 LEU A CA 1
ATOM 1232 C C . LEU A 1 147 ? -8.737 -9.337 27.997 1.00 80.44 147 LEU A C 1
ATOM 1234 O O . LEU A 1 147 ? -9.048 -10.344 28.625 1.00 80.44 147 LEU A O 1
ATOM 1238 N N . VAL A 1 148 ? -8.618 -8.139 28.577 1.00 80.19 148 VAL A N 1
ATOM 1239 C CA . VAL A 1 148 ? -8.774 -7.921 30.027 1.00 80.19 148 VAL A CA 1
ATOM 1240 C C . VAL A 1 148 ? -10.200 -7.522 30.407 1.00 80.19 148 VAL A C 1
ATOM 1242 O O . VAL A 1 148 ? -10.693 -7.953 31.444 1.00 80.19 148 VAL A O 1
ATOM 1245 N N . ILE A 1 149 ? -10.852 -6.689 29.595 1.00 73.88 149 ILE A N 1
ATOM 1246 C CA . ILE A 1 149 ? -12.162 -6.088 29.900 1.00 73.88 149 ILE A CA 1
ATOM 1247 C C . ILE A 1 149 ? -13.292 -6.858 29.193 1.00 73.88 149 ILE A C 1
ATOM 1249 O O . ILE A 1 149 ? -14.441 -6.781 29.616 1.00 73.88 149 ILE A O 1
ATOM 1253 N N . GLY A 1 150 ? -12.970 -7.662 28.170 1.00 65.62 150 GLY A N 1
ATOM 1254 C CA . GLY A 1 150 ? -13.953 -8.434 27.403 1.00 65.62 150 GLY A CA 1
ATOM 1255 C C . GLY A 1 150 ? -14.765 -7.589 26.420 1.00 65.62 150 GLY A C 1
ATOM 1256 O O . GLY A 1 150 ? -15.840 -8.008 26.001 1.00 65.62 150 GLY A O 1
ATOM 1257 N N . ASP A 1 151 ? -14.266 -6.399 26.087 1.00 61.34 151 ASP A N 1
ATOM 1258 C CA . ASP A 1 151 ? -14.971 -5.419 25.261 1.00 61.34 151 ASP A CA 1
ATOM 1259 C C . ASP A 1 151 ? -15.028 -5.819 23.774 1.00 61.34 151 ASP A C 1
ATOM 1261 O O . ASP A 1 151 ? -14.408 -6.789 23.354 1.00 61.34 151 ASP A O 1
ATOM 1265 N N . GLU A 1 152 ? -15.789 -5.097 22.953 1.00 65.12 152 GLU A N 1
ATOM 1266 C CA . GLU A 1 152 ? -16.197 -5.530 21.605 1.00 65.12 152 GLU A CA 1
ATOM 1267 C C . GLU A 1 152 ? -15.050 -5.872 20.617 1.00 65.12 152 GLU A C 1
ATOM 1269 O O . GLU A 1 152 ? -14.140 -5.082 20.344 1.00 65.12 152 GLU A O 1
ATOM 1274 N N . SER A 1 153 ? -15.141 -7.051 19.985 1.00 64.00 153 SER A N 1
ATOM 1275 C CA . SER A 1 153 ? -14.159 -7.606 19.029 1.00 64.00 153 SER A CA 1
ATOM 1276 C C . SER A 1 153 ? -14.036 -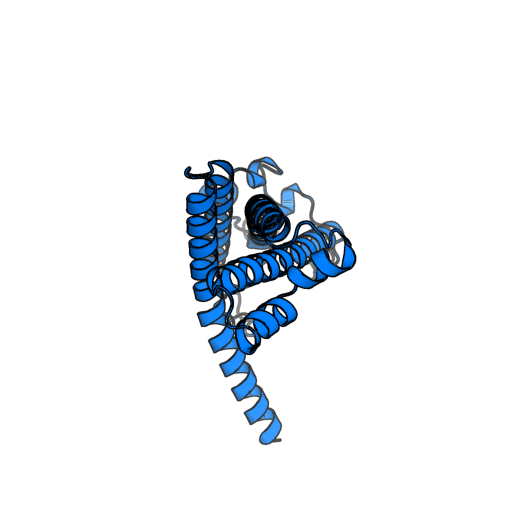6.819 17.716 1.00 64.00 153 SER A C 1
ATOM 1278 O O . SER A 1 153 ? -12.977 -6.825 17.079 1.00 64.00 153 SER A O 1
ATOM 1280 N N . ILE A 1 154 ? -15.093 -6.102 17.328 1.00 66.56 154 ILE A N 1
ATOM 1281 C CA . ILE A 1 154 ? -15.151 -5.287 16.106 1.00 66.56 154 ILE A CA 1
ATOM 1282 C C . ILE A 1 154 ? -14.122 -4.143 16.160 1.00 66.56 154 ILE A C 1
ATOM 1284 O O . ILE A 1 154 ? -13.476 -3.838 15.155 1.00 66.56 154 ILE A O 1
ATOM 1288 N N . ASN A 1 155 ? -13.869 -3.582 17.345 1.00 75.81 155 ASN A N 1
ATOM 1289 C CA . ASN A 1 155 ? -12.915 -2.486 17.530 1.00 75.81 155 ASN A CA 1
ATOM 1290 C C . ASN A 1 155 ? -11.473 -2.926 17.322 1.00 75.81 155 ASN A C 1
ATOM 1292 O O . ASN A 1 155 ? -10.686 -2.222 16.691 1.00 75.81 155 ASN A O 1
ATOM 1296 N N . VAL A 1 156 ? -11.124 -4.113 17.826 1.00 82.00 156 VAL A N 1
ATOM 1297 C CA . VAL A 1 156 ? -9.782 -4.675 17.647 1.00 82.00 156 VAL A CA 1
ATOM 1298 C C . VAL A 1 156 ? -9.511 -4.873 16.164 1.00 82.00 156 VAL A C 1
ATOM 1300 O O . VAL A 1 156 ? -8.439 -4.505 15.684 1.00 82.00 156 VAL A O 1
ATOM 1303 N N . PHE A 1 157 ? -10.487 -5.396 15.421 1.00 83.75 157 PHE A N 1
ATOM 1304 C CA . PHE A 1 157 ? -10.360 -5.592 13.982 1.00 83.75 157 PHE A CA 1
ATOM 1305 C C . PHE A 1 157 ? -10.160 -4.267 13.229 1.00 83.75 157 PHE A C 1
ATOM 1307 O O . PHE A 1 157 ? -9.191 -4.141 12.478 1.00 83.75 157 PHE A O 1
ATOM 1314 N N . LEU A 1 158 ? -11.005 -3.259 13.471 1.00 85.06 158 LEU A N 1
ATOM 1315 C CA . LEU A 1 158 ? -10.903 -1.954 12.804 1.00 85.06 158 LEU A CA 1
ATOM 1316 C C . LEU A 1 158 ? -9.601 -1.218 13.148 1.00 85.06 158 LEU A C 1
ATOM 1318 O O . LEU A 1 158 ? -8.942 -0.687 12.255 1.00 85.06 158 LEU A O 1
ATOM 1322 N N . VAL A 1 159 ? -9.170 -1.245 14.413 1.00 87.38 159 VAL A N 1
ATOM 1323 C CA . VAL A 1 159 ? -7.884 -0.661 14.833 1.00 87.38 159 VAL A CA 1
ATOM 1324 C C . VAL A 1 159 ? -6.700 -1.418 14.222 1.00 87.38 159 VAL A C 1
ATOM 1326 O O . VAL A 1 159 ? -5.703 -0.803 13.837 1.00 87.38 159 VAL A O 1
ATOM 1329 N N . THR A 1 160 ? -6.788 -2.745 14.086 1.00 87.69 160 THR A N 1
ATOM 1330 C CA . THR A 1 160 ? -5.757 -3.534 13.390 1.00 87.69 160 THR A CA 1
ATOM 1331 C C . THR A 1 160 ? -5.661 -3.111 11.930 1.00 87.69 160 THR A C 1
ATOM 1333 O O . THR A 1 160 ? -4.572 -2.806 11.445 1.00 87.69 160 THR A O 1
ATOM 1336 N N . LEU A 1 161 ? -6.801 -3.039 11.240 1.00 88.56 161 LEU A N 1
ATOM 1337 C CA . LEU A 1 161 ? -6.877 -2.644 9.839 1.00 88.56 161 LEU A CA 1
ATOM 1338 C C . LEU A 1 161 ? -6.334 -1.227 9.631 1.00 88.56 161 LEU A C 1
ATOM 1340 O O . LEU A 1 161 ? -5.544 -1.009 8.712 1.00 88.56 161 LEU A O 1
ATOM 1344 N N . PHE A 1 162 ? -6.669 -0.294 10.523 1.00 90.25 162 PHE A N 1
ATOM 1345 C CA . PHE A 1 162 ? -6.130 1.063 10.524 1.00 90.25 162 PHE A CA 1
ATOM 1346 C C . PHE A 1 162 ? -4.597 1.072 10.647 1.00 90.25 162 PHE A C 1
ATOM 1348 O O . PHE A 1 162 ? -3.912 1.621 9.787 1.00 90.25 162 PHE A O 1
ATOM 1355 N N . ASN A 1 163 ? -4.034 0.405 11.661 1.00 90.00 163 ASN A N 1
ATOM 1356 C CA . ASN A 1 163 ? -2.582 0.377 11.892 1.00 90.00 163 ASN A CA 1
ATOM 1357 C C . ASN A 1 163 ? -1.799 -0.281 10.752 1.00 90.00 163 ASN A C 1
ATOM 1359 O O . ASN A 1 163 ? -0.734 0.205 10.354 1.00 90.00 163 ASN A O 1
ATOM 1363 N N . VAL A 1 164 ? -2.316 -1.390 10.217 1.00 90.00 164 VAL A N 1
ATOM 1364 C CA . VAL A 1 164 ? -1.699 -2.073 9.075 1.00 90.00 164 VAL A CA 1
ATOM 1365 C C . VAL A 1 164 ? -1.755 -1.174 7.839 1.00 90.00 164 VAL A C 1
ATOM 1367 O O . VAL A 1 164 ? -0.743 -1.037 7.152 1.00 90.00 164 VAL A O 1
ATOM 1370 N N . SER A 1 165 ? -2.876 -0.486 7.601 1.00 90.69 165 SER A N 1
ATOM 1371 C CA . SER A 1 165 ? -3.015 0.467 6.492 1.00 90.69 165 SER A CA 1
ATOM 1372 C C . SER A 1 165 ? -2.033 1.631 6.611 1.00 90.69 165 SER A C 1
ATOM 1374 O O . SER A 1 165 ? -1.360 1.949 5.634 1.00 90.69 165 SER A O 1
ATOM 1376 N N . VAL A 1 166 ? -1.878 2.226 7.803 1.00 90.81 166 VAL A N 1
ATOM 1377 C CA . VAL A 1 166 ? -0.888 3.293 8.061 1.00 90.81 166 VAL A CA 1
ATOM 1378 C C . VAL A 1 166 ? 0.525 2.796 7.766 1.00 90.81 166 VAL A C 1
ATOM 1380 O O . VAL A 1 166 ? 1.295 3.465 7.077 1.00 90.81 166 VAL A O 1
ATOM 1383 N N . SER A 1 167 ? 0.856 1.594 8.238 1.00 91.19 167 SER A N 1
ATOM 1384 C CA . SER A 1 167 ? 2.173 0.997 8.019 1.00 91.19 167 SER A CA 1
ATOM 1385 C C . SER A 1 167 ? 2.446 0.796 6.527 1.00 91.19 167 SER A C 1
ATOM 1387 O O . SER A 1 167 ? 3.475 1.245 6.022 1.00 91.19 167 SER A O 1
ATOM 1389 N N . ILE A 1 168 ? 1.510 0.176 5.801 1.00 89.69 168 ILE A N 1
ATOM 1390 C CA . ILE A 1 168 ? 1.639 -0.057 4.358 1.00 89.69 168 ILE A CA 1
ATOM 1391 C C . ILE A 1 168 ? 1.733 1.273 3.612 1.00 89.69 168 ILE A C 1
ATOM 1393 O O . ILE A 1 168 ? 2.628 1.416 2.779 1.00 89.69 168 ILE A O 1
ATOM 1397 N N . ALA A 1 169 ? 0.885 2.255 3.931 1.00 91.38 169 ALA A N 1
ATOM 1398 C CA . ALA A 1 169 ? 0.900 3.573 3.302 1.00 91.38 169 ALA A CA 1
ATOM 1399 C C . ALA A 1 169 ? 2.277 4.234 3.413 1.00 91.38 169 ALA A C 1
ATOM 1401 O O . ALA A 1 169 ? 2.839 4.652 2.399 1.00 91.38 169 ALA A O 1
ATOM 1402 N N . CYS A 1 170 ? 2.853 4.252 4.617 1.00 92.50 170 CYS A N 1
ATOM 1403 C CA . CYS A 1 170 ? 4.163 4.838 4.882 1.00 92.50 170 CYS A CA 1
ATOM 1404 C C . CYS A 1 170 ? 5.295 4.077 4.182 1.00 92.50 170 CYS A C 1
ATOM 1406 O O . CYS A 1 170 ? 6.099 4.687 3.475 1.00 92.50 170 CYS A O 1
ATOM 1408 N N . PHE A 1 171 ? 5.369 2.750 4.344 1.00 89.94 171 PHE A N 1
ATOM 1409 C CA . PHE A 1 171 ? 6.455 1.957 3.761 1.00 89.94 171 PHE A CA 1
ATOM 1410 C C . PHE A 1 171 ? 6.433 1.990 2.234 1.00 89.94 171 PHE A C 1
ATOM 1412 O O . PHE A 1 171 ? 7.477 2.188 1.613 1.00 89.94 171 PHE A O 1
ATOM 1419 N N . THR A 1 172 ? 5.260 1.830 1.621 1.00 88.81 172 THR A N 1
ATOM 1420 C CA . THR A 1 172 ? 5.133 1.840 0.157 1.00 88.81 172 THR A CA 1
ATOM 1421 C C . THR A 1 172 ? 5.394 3.225 -0.425 1.00 88.81 172 THR A C 1
ATOM 1423 O O . THR A 1 172 ? 6.092 3.318 -1.434 1.00 88.81 172 THR A O 1
ATOM 1426 N N . LEU A 1 173 ? 4.951 4.303 0.234 1.00 91.25 173 LEU A N 1
ATOM 1427 C CA . LEU A 1 173 ? 5.245 5.669 -0.205 1.00 91.25 173 LEU A CA 1
ATOM 1428 C C . LEU A 1 173 ? 6.739 5.975 -0.141 1.00 91.25 173 LEU A C 1
ATOM 1430 O O . LEU A 1 173 ? 7.321 6.406 -1.134 1.00 91.25 173 LEU A O 1
ATOM 1434 N N . LEU A 1 174 ? 7.368 5.730 1.013 1.00 91.38 174 LEU A N 1
ATOM 1435 C CA . LEU A 1 174 ? 8.796 5.979 1.205 1.00 91.38 174 LEU A CA 1
ATOM 1436 C C . LEU A 1 174 ? 9.630 5.151 0.228 1.00 91.38 174 LEU A C 1
ATOM 1438 O O . LEU A 1 174 ? 10.565 5.673 -0.376 1.00 91.38 174 LEU A O 1
ATOM 1442 N N . TYR A 1 175 ? 9.269 3.881 0.029 1.00 86.81 175 TYR A N 1
ATOM 1443 C CA . TYR A 1 175 ? 9.964 3.014 -0.914 1.00 86.81 175 TYR A CA 1
ATOM 1444 C C . TYR A 1 175 ? 9.788 3.482 -2.362 1.00 86.81 175 TYR A C 1
ATOM 1446 O O . TYR A 1 175 ? 10.775 3.574 -3.092 1.00 86.81 175 TYR A O 1
ATOM 1454 N N . GLY A 1 176 ? 8.566 3.838 -2.769 1.00 85.00 176 GLY A N 1
ATOM 1455 C CA . GLY A 1 176 ? 8.273 4.369 -4.101 1.00 85.00 176 GLY A CA 1
ATOM 1456 C C . GLY A 1 176 ? 9.008 5.682 -4.381 1.00 85.00 176 GLY A C 1
ATOM 1457 O O . GLY A 1 176 ? 9.653 5.815 -5.420 1.00 85.00 176 GLY A O 1
ATOM 1458 N N . LEU A 1 177 ? 8.997 6.622 -3.429 1.00 88.75 177 LEU A N 1
ATOM 1459 C CA . LEU A 1 177 ? 9.708 7.902 -3.530 1.00 88.75 177 LEU A CA 1
ATOM 1460 C C . LEU A 1 177 ? 11.221 7.705 -3.585 1.00 88.75 177 LEU A C 1
ATOM 1462 O O . LEU A 1 177 ? 11.897 8.314 -4.412 1.00 88.75 177 LEU A O 1
ATOM 1466 N N . TRP A 1 178 ? 11.763 6.829 -2.739 1.00 86.81 178 TRP A N 1
ATOM 1467 C CA . TRP A 1 178 ? 13.185 6.503 -2.752 1.00 86.81 178 TRP A CA 1
ATOM 1468 C C . TRP A 1 178 ? 13.606 5.858 -4.079 1.00 86.81 178 TRP A C 1
ATOM 1470 O O . TRP A 1 178 ? 14.645 6.213 -4.646 1.00 86.81 178 TRP A O 1
ATOM 1480 N N . LYS A 1 179 ? 12.787 4.953 -4.625 1.00 84.12 179 LYS A N 1
ATOM 1481 C CA . LYS A 1 179 ? 13.016 4.359 -5.948 1.00 84.12 179 LYS A CA 1
ATOM 1482 C C . LYS A 1 179 ? 12.947 5.388 -7.070 1.00 84.12 179 LYS A C 1
ATOM 1484 O O . LYS A 1 179 ? 13.848 5.425 -7.903 1.00 84.12 179 LYS A O 1
ATOM 1489 N N . LEU A 1 180 ? 11.964 6.280 -7.050 1.00 85.50 180 LEU A N 1
ATOM 1490 C CA . LEU A 1 180 ? 11.876 7.373 -8.014 1.00 85.50 180 LEU A CA 1
ATOM 1491 C C . LEU A 1 180 ? 13.105 8.293 -7.935 1.00 85.50 180 LEU A C 1
ATOM 1493 O O . LEU A 1 180 ? 13.742 8.571 -8.950 1.00 85.50 180 LEU A O 1
ATOM 1497 N N . TYR A 1 181 ? 13.497 8.695 -6.726 1.00 84.50 181 TYR A N 1
ATOM 1498 C CA . TYR A 1 181 ? 14.675 9.529 -6.492 1.00 84.50 181 TYR A CA 1
ATOM 1499 C C . TYR A 1 181 ? 15.965 8.870 -6.994 1.00 84.50 181 TYR A C 1
ATOM 1501 O O . TYR A 1 181 ? 16.803 9.528 -7.610 1.00 84.50 181 TYR A O 1
ATOM 1509 N N . THR A 1 182 ? 16.140 7.570 -6.750 1.00 81.50 182 THR A N 1
ATOM 1510 C CA . THR A 1 182 ? 17.331 6.834 -7.201 1.00 81.50 182 THR A CA 1
ATOM 1511 C C . THR A 1 182 ? 17.391 6.681 -8.721 1.00 81.50 182 THR A C 1
ATOM 1513 O O . THR A 1 182 ? 18.494 6.774 -9.268 1.00 81.50 182 THR A O 1
ATOM 1516 N N . CYS A 1 183 ? 16.245 6.546 -9.401 1.00 78.56 183 CYS A N 1
ATOM 1517 C CA . CYS A 1 183 ? 16.161 6.554 -10.866 1.00 78.56 183 CYS A CA 1
ATOM 1518 C C . CYS A 1 183 ? 16.527 7.931 -11.452 1.00 78.56 183 CYS A C 1
ATOM 1520 O O . CYS A 1 183 ? 17.399 8.020 -12.317 1.00 78.56 183 CYS A O 1
ATOM 1522 N N . LEU A 1 184 ? 15.944 9.012 -10.918 1.00 80.69 184 LEU A N 1
ATOM 1523 C CA . LEU A 1 184 ? 16.212 10.387 -11.370 1.00 80.69 184 LEU A CA 1
ATOM 1524 C C . LEU A 1 184 ? 17.655 10.831 -11.081 1.00 80.69 184 LEU A C 1
ATOM 1526 O O . LEU A 1 184 ? 18.287 11.524 -11.875 1.00 80.69 184 LEU A O 1
ATOM 1530 N N . SER A 1 185 ? 18.213 10.399 -9.949 1.00 78.56 185 SER A N 1
ATOM 1531 C CA . SER A 1 185 ? 19.585 10.741 -9.554 1.00 78.56 185 SER A CA 1
ATOM 1532 C C . SER A 1 185 ? 20.652 9.921 -10.286 1.00 78.56 185 SER A C 1
ATOM 1534 O O . SER A 1 185 ? 21.838 10.200 -10.115 1.00 78.56 185 SER A O 1
ATOM 1536 N N . GLY A 1 186 ? 20.267 8.887 -11.047 1.00 69.56 186 GLY A N 1
ATOM 1537 C CA . GLY A 1 186 ? 21.204 7.949 -11.678 1.00 69.56 186 GLY A CA 1
ATOM 1538 C C . GLY A 1 186 ? 21.973 7.080 -10.674 1.00 69.56 186 GLY A C 1
ATOM 1539 O O . GLY A 1 186 ? 22.970 6.460 -11.020 1.00 69.56 186 GLY A O 1
ATOM 1540 N N . ARG A 1 187 ? 21.532 7.017 -9.407 1.00 68.31 187 ARG A N 1
ATOM 1541 C CA . ARG A 1 187 ? 22.161 6.171 -8.369 1.00 68.31 187 ARG A CA 1
ATOM 1542 C C . ARG A 1 187 ? 21.800 4.697 -8.521 1.00 68.31 187 ARG A C 1
ATOM 1544 O O . ARG A 1 187 ? 22.326 3.855 -7.791 1.00 68.31 187 ARG A O 1
ATOM 1551 N N . GLN A 1 188 ? 20.882 4.390 -9.429 1.00 67.75 188 GLN A N 1
ATOM 1552 C CA . GLN A 1 188 ? 20.457 3.035 -9.677 1.00 67.75 188 GLN A CA 1
ATOM 1553 C C . GLN A 1 188 ? 21.413 2.320 -10.636 1.00 67.75 188 GLN A C 1
ATOM 1555 O O . GLN A 1 188 ? 21.678 2.787 -11.738 1.00 67.75 188 GLN A O 1
ATOM 1560 N N . ARG A 1 189 ? 21.939 1.179 -10.185 1.00 59.81 189 ARG A N 1
ATOM 1561 C CA . ARG A 1 189 ? 22.894 0.351 -10.926 1.00 59.81 189 ARG A CA 1
ATOM 1562 C C . ARG A 1 189 ? 22.139 -0.694 -11.736 1.00 59.81 189 ARG A C 1
ATOM 1564 O O . ARG A 1 189 ? 21.633 -1.662 -11.166 1.00 59.81 189 ARG A O 1
ATOM 1571 N N . TYR A 1 190 ? 22.000 -0.456 -13.034 1.00 61.78 190 TYR A N 1
ATOM 1572 C CA . TYR A 1 190 ? 21.468 -1.421 -13.986 1.00 61.78 190 TYR A CA 1
ATOM 1573 C C . TYR A 1 190 ? 22.569 -1.746 -14.982 1.00 61.78 190 TYR A C 1
ATOM 1575 O O . TYR A 1 190 ? 22.891 -0.918 -15.821 1.00 61.78 190 TYR A O 1
ATOM 1583 N N . HIS A 1 191 ? 23.110 -2.958 -14.931 1.00 48.66 191 HIS A N 1
ATOM 1584 C CA . HIS A 1 191 ? 24.057 -3.403 -15.945 1.00 48.66 191 HIS A CA 1
ATOM 1585 C C . HIS A 1 191 ? 23.361 -3.472 -17.323 1.00 48.66 191 HIS A C 1
ATOM 1587 O O . HIS A 1 191 ? 22.252 -4.016 -17.381 1.00 48.66 191 HIS A O 1
ATOM 1593 N N . PRO A 1 192 ? 23.953 -2.958 -18.421 1.00 50.50 192 PRO A N 1
ATOM 1594 C CA . PRO A 1 192 ? 25.300 -2.377 -18.549 1.00 50.50 192 PRO A CA 1
ATOM 1595 C C . PRO A 1 192 ? 25.402 -0.855 -18.298 1.00 50.50 192 PRO A C 1
ATOM 1597 O O . PRO A 1 192 ? 26.508 -0.343 -18.159 1.00 50.50 192 PRO A O 1
ATOM 1600 N N . ASP A 1 193 ? 24.280 -0.139 -18.195 1.00 54.84 193 ASP A N 1
ATOM 1601 C CA . ASP A 1 193 ? 24.212 1.319 -17.995 1.00 54.84 193 ASP A CA 1
ATOM 1602 C C . ASP A 1 193 ? 24.309 1.723 -16.507 1.00 54.84 193 ASP A C 1
ATOM 1604 O O . ASP A 1 193 ? 23.391 2.320 -15.928 1.00 54.84 193 ASP A O 1
ATOM 1608 N N . ASP A 1 194 ? 25.429 1.400 -15.860 1.00 57.44 194 ASP A N 1
ATOM 1609 C CA . ASP A 1 194 ? 25.674 1.830 -14.483 1.00 57.44 194 ASP A CA 1
ATOM 1610 C C . ASP A 1 194 ? 25.857 3.357 -14.414 1.00 57.44 194 ASP A C 1
ATOM 1612 O O . ASP A 1 194 ? 26.786 3.923 -14.985 1.00 57.44 194 ASP A O 1
ATOM 1616 N N . GLY A 1 195 ? 24.977 4.043 -13.674 1.00 59.06 195 GLY A N 1
ATOM 1617 C CA . GLY A 1 195 ? 25.116 5.476 -13.384 1.00 59.06 195 GLY A CA 1
ATOM 1618 C C . GLY A 1 195 ? 24.369 6.431 -14.323 1.00 59.06 195 GLY A C 1
ATOM 1619 O O . GLY A 1 195 ? 24.446 7.646 -14.128 1.00 59.06 195 GLY A O 1
ATOM 1620 N N . LYS A 1 196 ? 23.627 5.929 -15.323 1.00 66.88 196 LYS A N 1
ATOM 1621 C CA . LYS A 1 196 ? 22.850 6.790 -16.229 1.00 66.88 196 LYS A CA 1
ATOM 1622 C C . LYS A 1 196 ? 21.615 7.357 -15.515 1.00 66.88 196 LYS A C 1
ATOM 1624 O O . LYS A 1 196 ? 20.789 6.609 -14.990 1.00 66.88 196 LYS A O 1
ATOM 1629 N N . ARG A 1 197 ? 21.472 8.688 -15.513 1.00 71.06 197 ARG A N 1
ATOM 1630 C CA . ARG A 1 197 ? 20.233 9.361 -15.084 1.00 71.06 197 ARG A CA 1
ATOM 1631 C C . ARG A 1 197 ? 19.110 9.016 -16.056 1.00 71.06 197 ARG A C 1
ATOM 1633 O O . ARG A 1 197 ? 19.321 9.074 -17.264 1.00 71.06 197 ARG A O 1
ATOM 1640 N N . GLN A 1 198 ? 17.949 8.654 -15.521 1.00 71.88 198 GLN A N 1
ATOM 1641 C CA . GLN A 1 198 ? 16.755 8.387 -16.316 1.00 71.88 198 GLN A CA 1
ATOM 1642 C C . GLN A 1 198 ? 15.812 9.576 -16.209 1.00 71.88 198 GLN A C 1
ATOM 1644 O O . GLN A 1 198 ? 15.449 9.976 -15.102 1.00 71.88 198 GLN A O 1
ATOM 1649 N N . ASP A 1 199 ? 15.390 10.112 -17.348 1.00 76.38 199 ASP A N 1
ATOM 1650 C CA . ASP A 1 199 ? 14.338 11.122 -17.375 1.00 76.38 199 ASP A CA 1
ATOM 1651 C C . ASP A 1 199 ? 12.977 10.502 -17.044 1.00 76.38 199 ASP A C 1
ATOM 1653 O O . ASP A 1 199 ? 12.754 9.300 -17.192 1.00 76.38 199 ASP A O 1
ATOM 1657 N N . VAL A 1 200 ? 12.014 11.335 -16.645 1.00 71.94 200 VAL A N 1
ATOM 1658 C CA . VAL A 1 200 ? 10.627 10.909 -16.365 1.00 71.94 200 VAL A CA 1
ATOM 1659 C C . VAL A 1 200 ? 10.021 10.173 -17.570 1.00 71.94 200 VAL A C 1
ATOM 1661 O O . VAL A 1 200 ? 9.312 9.182 -17.399 1.00 71.94 200 VAL A O 1
ATOM 1664 N N . TYR A 1 201 ? 10.369 10.599 -18.788 1.00 71.25 201 TYR A N 1
ATOM 1665 C CA . TYR A 1 201 ? 10.018 9.929 -20.042 1.00 71.25 201 TYR A CA 1
ATOM 1666 C C . TYR A 1 201 ? 10.674 8.543 -20.177 1.00 71.25 201 TYR A C 1
ATOM 1668 O O . TYR A 1 201 ? 10.058 7.589 -20.646 1.00 71.25 201 TYR A O 1
ATOM 1676 N N . GLU A 1 202 ? 11.916 8.373 -19.722 1.00 70.12 202 GLU A N 1
ATOM 1677 C CA . GLU A 1 202 ? 12.559 7.058 -19.686 1.00 70.12 202 GLU A CA 1
ATOM 1678 C C . GLU A 1 202 ? 11.956 6.158 -18.593 1.00 70.12 202 GLU A C 1
ATOM 1680 O O . GLU A 1 202 ? 11.869 4.948 -18.786 1.00 70.12 202 GLU A O 1
ATOM 1685 N N . ILE A 1 203 ? 11.467 6.702 -17.480 1.00 72.69 203 ILE A N 1
ATOM 1686 C CA . ILE A 1 203 ? 10.895 5.903 -16.383 1.00 72.69 203 ILE A CA 1
ATOM 1687 C C . ILE A 1 203 ? 9.459 5.470 -16.702 1.00 72.69 203 ILE A C 1
ATOM 1689 O O . ILE A 1 203 ? 9.140 4.283 -16.624 1.00 72.69 203 ILE A O 1
ATOM 1693 N N . PHE A 1 204 ? 8.604 6.413 -17.102 1.00 71.88 204 PHE A N 1
ATOM 1694 C CA . PHE A 1 204 ? 7.176 6.179 -17.342 1.00 71.88 204 PHE A CA 1
ATOM 1695 C C . PHE A 1 204 ? 6.827 6.015 -18.829 1.00 71.88 204 PHE A C 1
ATOM 1697 O O . PHE A 1 204 ? 5.693 5.687 -19.158 1.00 71.88 204 PHE A O 1
ATOM 1704 N N . GLY A 1 205 ? 7.791 6.152 -19.739 1.00 65.56 205 GLY A N 1
ATOM 1705 C CA . GLY A 1 205 ? 7.612 5.964 -21.180 1.00 65.56 205 GLY A CA 1
ATOM 1706 C C . GLY A 1 205 ? 7.006 7.174 -21.894 1.00 65.56 205 GLY A C 1
ATOM 1707 O O . GLY A 1 205 ? 6.914 8.264 -21.330 1.00 65.56 205 GLY A O 1
ATOM 1708 N N . SER A 1 206 ? 6.608 6.980 -23.157 1.00 61.22 206 SER A N 1
ATOM 1709 C CA . SER A 1 206 ? 6.353 8.082 -24.095 1.00 61.22 206 SER A CA 1
ATOM 1710 C C . SER A 1 206 ? 5.238 9.045 -23.696 1.00 61.22 206 SER A C 1
ATOM 1712 O O . SER A 1 206 ? 5.309 10.241 -23.963 1.00 61.22 206 SER A O 1
ATOM 1714 N N . TYR A 1 207 ? 4.237 8.527 -22.991 1.00 58.00 207 TYR A N 1
ATOM 1715 C CA . TYR A 1 207 ? 3.105 9.291 -22.479 1.00 58.00 207 TYR A CA 1
ATOM 1716 C C . TYR A 1 207 ? 3.390 9.997 -21.140 1.00 58.00 207 TYR A C 1
ATOM 1718 O O . TYR A 1 207 ? 2.504 10.656 -20.597 1.00 58.00 207 TYR A O 1
ATOM 1726 N N . GLY A 1 208 ? 4.606 9.883 -20.587 1.00 62.38 208 GLY A N 1
ATOM 1727 C CA . GLY A 1 208 ? 5.026 10.586 -19.373 1.00 62.38 208 GLY A CA 1
ATOM 1728 C C . GLY A 1 208 ? 4.048 10.402 -18.206 1.00 62.38 208 GLY A C 1
ATOM 1729 O O . GLY A 1 208 ? 3.731 9.276 -17.824 1.00 62.38 208 GLY A O 1
ATOM 1730 N N . LEU A 1 209 ? 3.538 11.515 -17.662 1.00 59.66 209 LEU A N 1
ATOM 1731 C CA . LEU A 1 209 ? 2.558 11.528 -16.566 1.00 59.66 209 LEU A CA 1
ATOM 1732 C C . LEU A 1 209 ? 1.192 10.935 -16.943 1.00 59.66 209 LEU A C 1
ATOM 1734 O O . LEU A 1 209 ? 0.498 10.435 -16.069 1.00 59.66 209 LEU A O 1
ATOM 1738 N N . PHE A 1 210 ? 0.793 10.918 -18.217 1.00 59.44 210 PHE A N 1
ATOM 1739 C CA . PHE A 1 210 ? -0.454 10.248 -18.610 1.00 59.44 210 PHE A CA 1
ATOM 1740 C C . PHE A 1 210 ? -0.360 8.732 -18.452 1.00 59.44 210 PHE A C 1
ATOM 1742 O O . PHE A 1 210 ? -1.374 8.078 -18.212 1.00 59.44 210 PHE A O 1
ATOM 1749 N N . ASN A 1 211 ? 0.863 8.192 -18.477 1.00 61.31 211 ASN A N 1
ATOM 1750 C CA . ASN A 1 211 ? 1.108 6.789 -18.178 1.00 61.31 211 ASN A CA 1
ATOM 1751 C C . ASN A 1 211 ? 0.921 6.450 -16.683 1.00 61.31 211 ASN A C 1
ATOM 1753 O O . ASN A 1 211 ? 0.823 5.277 -16.336 1.00 61.31 211 ASN A O 1
ATOM 1757 N N . VAL A 1 212 ? 0.849 7.469 -15.808 1.00 61.03 212 VAL A N 1
ATOM 1758 C CA . VAL A 1 212 ? 0.443 7.329 -14.399 1.00 61.03 212 VAL A CA 1
ATOM 1759 C C . VAL A 1 212 ? -1.036 6.957 -14.352 1.00 61.03 212 VAL A C 1
ATOM 1761 O O . VAL A 1 212 ? -1.380 5.961 -13.740 1.00 61.03 212 VAL A O 1
ATOM 1764 N N . ILE A 1 213 ? -1.896 7.703 -15.056 1.00 63.25 213 ILE A N 1
ATOM 1765 C CA . ILE A 1 213 ? -3.361 7.536 -15.026 1.00 63.25 213 ILE A CA 1
ATOM 1766 C C . ILE A 1 213 ? -3.813 6.303 -15.818 1.00 63.25 213 ILE A C 1
ATOM 1768 O O . ILE A 1 213 ? -4.780 5.653 -15.439 1.00 63.25 213 ILE A O 1
ATOM 1772 N N . PHE A 1 214 ? -3.133 5.969 -16.911 1.00 61.62 214 PHE A N 1
ATOM 1773 C CA . PHE A 1 214 ? -3.414 4.776 -17.704 1.00 61.62 214 PHE A CA 1
ATOM 1774 C C . PHE A 1 214 ? -2.101 4.217 -18.240 1.00 61.62 214 PHE A C 1
ATOM 1776 O O . PHE A 1 214 ? -1.431 4.918 -18.994 1.00 61.62 214 PHE A O 1
ATOM 1783 N N . PRO A 1 215 ? -1.720 2.969 -17.922 1.00 56.94 215 PRO A N 1
ATOM 1784 C CA . PRO A 1 215 ? -0.422 2.426 -18.309 1.00 56.94 215 PRO A CA 1
ATOM 1785 C C . PRO A 1 215 ? -0.402 1.968 -19.784 1.00 56.94 215 PRO A C 1
ATOM 1787 O O . PRO A 1 215 ? -0.173 0.798 -20.099 1.00 56.94 215 PRO A O 1
ATOM 1790 N N . PHE A 1 216 ? -0.635 2.905 -20.707 1.00 56.94 216 PHE A N 1
ATOM 1791 C CA . PHE A 1 216 ? -0.696 2.720 -22.158 1.00 56.94 216 PHE A CA 1
ATOM 1792 C C . PHE A 1 216 ? 0.544 2.029 -22.726 1.00 56.94 216 PHE A C 1
ATOM 1794 O O . PHE A 1 216 ? 0.414 1.144 -23.572 1.00 56.94 216 PHE A O 1
ATOM 1801 N N . ASN A 1 217 ? 1.742 2.360 -22.233 1.00 54.88 217 ASN A N 1
ATOM 1802 C CA . ASN A 1 217 ? 2.973 1.749 -22.745 1.00 54.88 217 ASN A CA 1
ATOM 1803 C C . ASN A 1 217 ? 3.044 0.243 -22.482 1.00 54.88 217 ASN A C 1
ATOM 1805 O O . ASN A 1 217 ? 3.523 -0.496 -23.332 1.00 54.88 217 ASN A O 1
ATOM 1809 N N . GLY A 1 218 ? 2.526 -0.241 -21.351 1.00 51.94 218 GLY A N 1
ATOM 1810 C CA . GLY A 1 218 ? 2.527 -1.674 -21.057 1.00 51.94 218 GLY A CA 1
ATOM 1811 C C . GLY A 1 218 ? 1.584 -2.490 -21.950 1.00 51.94 218 GLY A C 1
ATOM 1812 O O . GLY A 1 218 ? 1.825 -3.679 -22.159 1.00 51.94 218 GLY A O 1
ATOM 1813 N N . PHE A 1 219 ? 0.535 -1.856 -22.485 1.00 51.78 219 PHE A N 1
ATOM 1814 C CA . PHE A 1 219 ? -0.462 -2.489 -23.351 1.00 51.78 219 PHE A CA 1
ATOM 1815 C C . PHE A 1 219 ? -0.154 -2.349 -24.847 1.00 51.78 219 PHE A C 1
ATOM 1817 O O . PHE A 1 219 ? -0.363 -3.304 -25.590 1.00 51.78 219 PHE A O 1
ATOM 1824 N N . LEU A 1 220 ? 0.338 -1.187 -25.292 1.00 50.00 220 LEU A N 1
ATOM 1825 C CA . LEU A 1 220 ? 0.510 -0.867 -26.716 1.00 50.00 220 LEU A CA 1
ATOM 1826 C C . LEU A 1 220 ? 1.951 -1.014 -27.220 1.00 50.00 220 LEU A C 1
ATOM 1828 O O . LEU A 1 220 ? 2.149 -1.222 -28.414 1.00 50.00 220 LEU A O 1
ATOM 1832 N N . HIS A 1 221 ? 2.961 -0.908 -26.350 1.00 47.81 221 HIS A N 1
ATOM 1833 C CA . HIS A 1 221 ? 4.356 -0.878 -26.787 1.00 47.81 221 HIS A CA 1
ATOM 1834 C C . HIS A 1 221 ? 5.276 -1.622 -25.812 1.00 47.81 221 HIS A C 1
ATOM 1836 O O . HIS A 1 221 ? 5.810 -1.074 -24.848 1.00 47.81 221 HIS A O 1
ATOM 1842 N N . SER A 1 222 ? 5.491 -2.910 -26.083 1.00 46.38 222 SER A N 1
ATOM 1843 C CA . SER A 1 222 ? 6.570 -3.676 -25.458 1.00 46.38 222 SER A CA 1
ATOM 1844 C C . SER A 1 222 ? 7.895 -2.965 -25.737 1.00 46.38 222 SER A C 1
ATOM 1846 O O . SER A 1 222 ? 8.351 -2.971 -26.875 1.00 46.38 222 SER A O 1
ATOM 1848 N N . ARG A 1 223 ? 8.510 -2.348 -24.720 1.00 51.84 223 ARG A N 1
ATOM 1849 C CA . ARG A 1 223 ? 9.860 -1.773 -24.820 1.00 51.84 223 ARG A CA 1
ATOM 1850 C C . ARG A 1 223 ? 10.853 -2.864 -25.223 1.00 51.84 223 ARG A C 1
ATOM 1852 O O . ARG A 1 223 ? 11.364 -3.578 -24.362 1.00 51.84 223 ARG A O 1
ATOM 1859 N N . ASN A 1 224 ? 11.136 -2.976 -26.516 1.00 43.12 224 ASN A N 1
ATOM 1860 C CA . ASN A 1 224 ? 12.286 -3.717 -27.005 1.00 43.12 224 ASN A CA 1
ATOM 1861 C C . ASN A 1 224 ? 13.519 -2.853 -26.738 1.00 43.12 224 ASN A C 1
ATOM 1863 O O . ASN A 1 224 ? 13.677 -1.785 -27.316 1.00 43.12 224 ASN A O 1
ATOM 1867 N N . ILE A 1 225 ? 14.368 -3.284 -25.805 1.00 49.81 225 ILE A N 1
ATOM 1868 C CA . ILE A 1 225 ? 15.650 -2.613 -25.541 1.00 49.81 225 ILE A CA 1
ATOM 1869 C C . ILE A 1 225 ? 16.673 -2.925 -26.656 1.00 49.81 225 ILE A C 1
ATOM 1871 O O . ILE A 1 225 ? 17.659 -2.207 -26.786 1.00 49.81 225 ILE A O 1
ATOM 1875 N N . ASP A 1 226 ? 16.399 -3.910 -27.518 1.00 43.16 226 ASP A N 1
ATOM 1876 C CA . ASP A 1 226 ? 17.351 -4.389 -28.529 1.00 43.16 226 ASP A CA 1
ATOM 1877 C C . ASP A 1 226 ? 17.306 -3.667 -29.887 1.00 43.16 226 ASP A C 1
ATOM 1879 O O . ASP A 1 226 ? 18.189 -3.890 -30.712 1.00 43.16 226 ASP A O 1
ATOM 1883 N N . GLU A 1 227 ? 16.358 -2.760 -30.153 1.00 39.81 227 GLU A N 1
ATOM 1884 C CA . GLU A 1 227 ? 16.289 -2.131 -31.489 1.00 39.81 227 GLU A CA 1
ATOM 1885 C C . GLU A 1 227 ? 17.425 -1.137 -31.779 1.00 39.81 227 GLU A C 1
ATOM 1887 O O . GLU A 1 227 ? 17.746 -0.902 -32.940 1.00 39.81 227 GLU A O 1
ATOM 1892 N N . ASN A 1 228 ? 18.118 -0.627 -30.756 1.00 34.50 228 ASN A N 1
ATOM 1893 C CA . ASN A 1 228 ? 19.244 0.294 -30.961 1.00 34.50 228 ASN A CA 1
ATOM 1894 C C . ASN A 1 228 ? 20.627 -0.373 -30.888 1.00 34.50 228 ASN A C 1
ATOM 1896 O O . ASN A 1 228 ? 21.631 0.303 -31.104 1.00 34.50 228 ASN A O 1
ATOM 1900 N N . ALA A 1 229 ? 20.710 -1.682 -30.624 1.00 36.84 229 ALA A N 1
ATOM 1901 C CA . ALA A 1 229 ? 21.987 -2.404 -30.632 1.00 36.84 229 ALA A CA 1
ATOM 1902 C C . ALA A 1 229 ? 22.438 -2.826 -32.047 1.00 36.84 229 ALA A C 1
ATOM 1904 O O . ALA A 1 229 ? 23.574 -3.258 -32.219 1.00 36.84 229 ALA A O 1
ATOM 1905 N N . HIS A 1 230 ? 21.586 -2.666 -33.067 1.00 32.84 230 HIS A N 1
ATOM 1906 C CA . HIS A 1 230 ? 21.860 -3.109 -34.440 1.00 32.84 230 HIS A CA 1
ATOM 1907 C C . HIS A 1 230 ? 22.223 -1.992 -35.437 1.00 32.84 230 HIS A C 1
ATOM 1909 O O . HIS A 1 230 ? 22.342 -2.272 -36.624 1.00 32.84 230 HIS A O 1
ATOM 1915 N N . ILE A 1 231 ? 22.442 -0.747 -34.990 1.00 33.00 231 ILE A N 1
ATOM 1916 C CA . ILE A 1 231 ? 22.830 0.368 -35.889 1.00 33.00 231 ILE A CA 1
ATOM 1917 C C . ILE A 1 231 ? 24.347 0.664 -35.843 1.00 33.00 231 ILE A C 1
ATOM 1919 O O . ILE A 1 231 ? 24.837 1.541 -36.544 1.00 33.00 231 ILE A O 1
ATOM 1923 N N . PHE A 1 232 ? 25.133 -0.110 -35.088 1.00 31.70 232 PHE A N 1
ATOM 1924 C CA . PHE A 1 232 ? 26.599 -0.063 -35.161 1.00 31.70 232 PHE A CA 1
ATOM 1925 C C . PHE A 1 232 ? 27.175 -1.413 -35.598 1.00 31.70 232 PHE A C 1
ATOM 1927 O O . PHE A 1 232 ? 27.766 -2.141 -34.803 1.00 31.70 232 PHE A O 1
ATOM 1934 N N . THR A 1 233 ? 27.006 -1.717 -36.882 1.00 33.41 233 THR A N 1
ATOM 1935 C CA . THR A 1 233 ? 27.940 -2.538 -37.670 1.00 33.41 233 THR A CA 1
ATOM 1936 C C . THR A 1 233 ? 28.160 -1.865 -39.005 1.00 33.41 233 THR A C 1
ATOM 1938 O O . THR A 1 233 ? 27.129 -1.539 -39.636 1.00 33.41 233 THR A O 1
#

Foldseek 3Di:
DVVVVVVVVVVLVVLVVCLVVVVVVVVVLLVVLQVVLCVQVVHRPVVLVLLVVLLVVLQVLLLVLLVPDPDPDPPPVQVSRNSRDCALQSLLSLLLNLQSLLVSLVVSLVRLVVVLVVVVCVVCVPPPDVVVSVQLLDLVSVVVCCVPVVDDPVSSVSSVSNVVSVVSNVVSNVVSVVSVVCQQQQVDQDPPSRSDRADLCSSLHDVRCVCSSPVCCSVPPDPDPCPVVPPPD